Protein AF-0000000076870551 (afdb_homodimer)

Solvent-accessible surface area (backbone atoms only — not comparable to full-atom values): 13113 Å² total; per-residue (Å²): 126,79,66,59,47,32,34,31,40,36,35,20,68,38,56,66,57,11,45,50,50,29,52,54,48,38,67,67,21,61,82,67,78,50,41,61,42,54,34,37,72,94,54,63,67,64,55,51,50,52,49,42,70,71,35,28,34,31,37,23,11,18,44,68,40,44,44,50,33,37,75,68,64,57,44,62,48,57,61,33,33,36,42,33,32,44,38,43,54,55,24,46,73,72,63,40,50,67,40,48,49,55,57,54,68,52,54,35,79,58,69,50,33,34,40,34,40,31,34,58,52,76,67,77,65,67,73,133,126,77,65,59,47,31,32,29,40,38,36,22,69,38,56,66,56,11,45,50,51,31,52,53,47,40,68,66,22,61,83,66,78,50,40,63,41,55,33,37,72,93,52,64,68,66,56,52,48,53,49,43,71,72,34,28,35,29,37,24,11,18,44,68,42,44,44,51,34,38,75,68,64,57,44,62,52,58,61,26,31,36,40,33,33,44,38,44,56,56,24,47,73,73,62,41,49,68,41,50,49,56,62,59,67,66,29,62,55,46,65,54,20,33,40,36,39,29,35,60,56,76,67,78,65,66,73,134

Organism: Aegilops tauschii subsp. strangulata (NCBI:txid200361)

Secondary structure (DSSP, 8-state):
----S--EEEE-SSHHHHHHHHHHHHHHHGGGT--EEEE-TTS-HHHHHHHHHH--SEEEE-HHHHHHHHHTTSS--TT--EEEEETHHHHHHTT-HHHHHHHHHS----SSEEEEEEE--TT-----/----S--EEEE-SSHHHHHHHHHHHHHHHGGGT--EEEE-TTS-HHHHHHHHHH--SEEEE-HHHHHHHHHTTSS--TT--EEEEETHHHHHHTT-HHHHHHHHHS----TTEEEEEEE--TT-----

pLDDT: mean 85.23, std 16.86, range [19.95, 97.81]

Nearest PDB structures (foldseek):
  5mqf-assembly1_p  TM=9.553E-01  e=5.754E-13  Homo sapiens
  4c9b-assembly1_A  TM=9.100E-01  e=1.651E-13  Homo sapiens
  8c6j-assembly1_7  TM=8.984E-01  e=8.368E-13  Homo sapiens
  4bru-assembly1_A  TM=9.468E-01  e=8.034E-10  Saccharomyces cerevisiae S288C
  5ivl-assembly1_A  TM=9.376E-01  e=1.822E-08  Geobacillus stearothermophilus 10

Radius of gyration: 20.17 Å; Cα contacts (8 Å, |Δi|>4): 475; chains: 2; bounding box: 37×56×49 Å

InterPro domains:
  IPR000629 ATP-dependent RNA helicase DEAD-box, conserved site [PS00039] (84-92)
  IPR011545 DEAD/DEAH-box helicase domain [PF00270] (6-107)
  IPR014001 Helicase superfamily 1/2, ATP-binding domain [PS51192] (1-128)
  IPR027417 P-loop containing nucleoside triphosphate hydrolase [G3DSA:3.40.50.300] (3-119)
  IPR027417 P-loop containing nucleoside triphosphate hydrolase [SSF52540] (5-108)

Sequence (256 aa):
MFSFRVQALILSPTRELATQTERVMQAVGNHMSVSVHACVGGKSIGEDIRKLEAGVHVVSGTPGRVCDMIKRRTLRTRAIKLLVLDEADEMLTRGFKDQIYDVYRYPPPPQNFRLVIEVKPFSNFSFVMFSFRVQALILSPTRELATQTERVMQAVGNHMSVSVHACVGGKSIGEDIRKLEAGVHVVSGTPGRVCDMIKRRTLRTRAIKLLVLDEADEMLTRGFKDQIYDVYRYPPPPQNFRLVIEVKPFSNFSFV

Structure (mmCIF, N/CA/C/O backbone):
data_AF-0000000076870551-model_v1
#
loop_
_entity.id
_entity.type
_entity.pdbx_description
1 polymer 'Helicase ATP-binding domain-containing protein'
#
loop_
_atom_site.group_PDB
_atom_site.id
_atom_site.type_symbol
_atom_site.label_atom_id
_atom_site.label_alt_id
_atom_site.label_comp_id
_atom_site.label_asym_id
_atom_site.label_entity_id
_atom_site.label_seq_id
_atom_site.pdbx_PDB_ins_code
_atom_site.Cartn_x
_atom_site.Cartn_y
_atom_site.Cartn_z
_atom_site.occupancy
_atom_site.B_iso_or_equiv
_atom_site.auth_seq_id
_atom_site.auth_comp_id
_atom_site.auth_asym_id
_atom_site.auth_atom_id
_atom_site.pdbx_PDB_model_num
ATOM 1 N N . MET A 1 1 ? -4.988 2.234 27.359 1 31.72 1 MET A N 1
ATOM 2 C CA . MET A 1 1 ? -4.457 3.588 27.203 1 31.72 1 MET A CA 1
ATOM 3 C C . MET A 1 1 ? -4.164 3.896 25.734 1 31.72 1 MET A C 1
ATOM 5 O O . MET A 1 1 ? -3.449 3.146 25.078 1 31.72 1 MET A O 1
ATOM 9 N N . PHE A 1 2 ? -5.027 4.332 25.031 1 45.19 2 PHE A N 1
ATOM 10 C CA . PHE A 1 2 ? -4.988 4.633 23.609 1 45.19 2 PHE A CA 1
ATOM 11 C C . PHE A 1 2 ? -3.678 5.309 23.234 1 45.19 2 PHE A C 1
ATOM 13 O O . PHE A 1 2 ? -3.211 6.207 23.938 1 45.19 2 PHE A O 1
ATOM 20 N N . SER A 1 3 ? -2.793 4.594 22.891 1 54.94 3 SER A N 1
ATOM 21 C CA . SER A 1 3 ? -1.494 5.195 22.609 1 54.94 3 SER A CA 1
ATOM 22 C C . SER A 1 3 ? -1.645 6.492 21.812 1 54.94 3 SER A C 1
ATOM 24 O O . SER A 1 3 ? -2.42 6.555 20.859 1 54.94 3 SER A O 1
ATOM 26 N N . PHE A 1 4 ? -1.445 7.625 22.516 1 70.69 4 PHE A N 1
ATOM 27 C CA . PHE A 1 4 ? -1.475 9.016 22.078 1 70.69 4 PHE A CA 1
ATOM 28 C C . PHE A 1 4 ? -0.473 9.242 20.953 1 70.69 4 PHE A C 1
ATOM 30 O O . PHE A 1 4 ? -0.031 10.375 20.719 1 70.69 4 PHE A O 1
ATOM 37 N N . ARG A 1 5 ? -0.151 8.086 20.344 1 86.69 5 ARG A N 1
ATOM 38 C CA . ARG A 1 5 ? 0.827 8.219 19.266 1 86.69 5 ARG A CA 1
ATOM 39 C C . ARG A 1 5 ? 0.183 7.98 17.906 1 86.69 5 ARG A C 1
ATOM 41 O O . ARG A 1 5 ? -0.745 7.176 17.797 1 86.69 5 ARG A O 1
ATOM 48 N N . VAL A 1 6 ? 0.644 8.648 17.031 1 92.5 6 VAL A N 1
ATOM 49 C CA . VAL A 1 6 ? 0.136 8.5 15.664 1 92.5 6 VAL A CA 1
ATOM 50 C C . VAL A 1 6 ? 0.479 7.113 15.125 1 92.5 6 VAL A C 1
ATOM 52 O O . VAL A 1 6 ? 1.639 6.695 15.164 1 92.5 6 VAL A O 1
ATOM 55 N N . GLN A 1 7 ? -0.531 6.426 14.594 1 90.88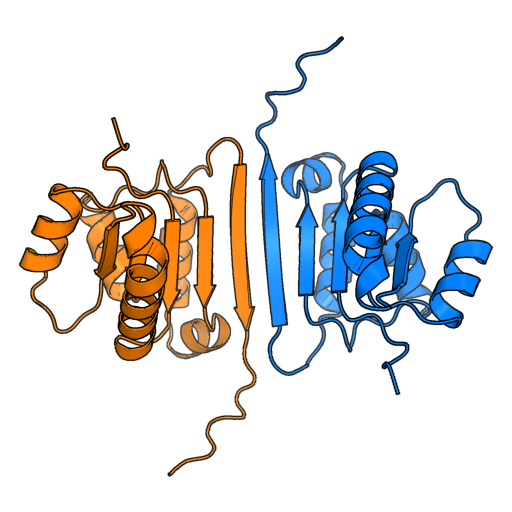 7 GLN A N 1
ATOM 56 C CA . GLN A 1 7 ? -0.345 5.055 14.133 1 90.88 7 GLN A CA 1
ATOM 57 C C . GLN A 1 7 ? -0.472 4.969 12.609 1 90.88 7 GLN A C 1
ATOM 59 O O . GLN A 1 7 ? -0.066 3.977 12.008 1 90.88 7 GLN A O 1
ATOM 64 N N . ALA A 1 8 ? -1.115 5.961 12.008 1 94.06 8 ALA A N 1
ATOM 65 C CA . ALA A 1 8 ? -1.303 5.988 10.562 1 94.06 8 ALA A CA 1
ATOM 66 C C . ALA A 1 8 ? -1.048 7.387 10 1 94.06 8 ALA A C 1
ATOM 68 O O . ALA A 1 8 ? -1.429 8.383 10.617 1 94.06 8 ALA A O 1
ATOM 69 N N . LEU A 1 9 ? -0.395 7.438 8.844 1 95.38 9 LEU A N 1
ATOM 70 C CA . LEU A 1 9 ? -0.089 8.68 8.148 1 95.38 9 LEU A CA 1
ATOM 71 C C . LEU A 1 9 ? -0.551 8.609 6.691 1 95.38 9 LEU A C 1
ATOM 73 O O . LEU A 1 9 ? -0.218 7.668 5.973 1 95.38 9 LEU A O 1
ATOM 77 N N . ILE A 1 10 ? -1.352 9.555 6.277 1 97.31 10 ILE A N 1
ATOM 78 C CA . ILE A 1 10 ? -1.839 9.641 4.902 1 97.31 10 ILE A CA 1
ATOM 79 C C . ILE A 1 10 ? -1.354 10.945 4.27 1 97.31 10 ILE A C 1
ATOM 81 O O . ILE A 1 10 ? -1.711 12.031 4.719 1 97.31 10 ILE A O 1
ATOM 85 N N . LEU A 1 11 ? -0.543 10.867 3.209 1 97.5 11 LEU A N 1
ATOM 86 C CA . LEU A 1 11 ? -0.062 12.039 2.494 1 97.5 11 LEU A CA 1
ATOM 87 C C . LEU A 1 11 ? -0.85 12.258 1.207 1 97.5 11 LEU A C 1
ATOM 89 O O . LEU A 1 11 ? -1.161 11.297 0.498 1 97.5 11 LEU A O 1
ATOM 93 N N . SER A 1 12 ? -1.193 13.508 1.033 1 97.38 12 SER A N 1
ATOM 94 C CA . SER A 1 12 ? -1.876 13.93 -0.187 1 97.38 12 SER A CA 1
ATOM 95 C C . SER A 1 12 ? -1.226 15.172 -0.785 1 97.38 12 SER A C 1
ATOM 97 O O . SER A 1 12 ? -0.57 15.938 -0.076 1 97.38 12 SER A O 1
ATOM 99 N N . PRO A 1 13 ? -1.44 15.453 -2.059 1 96.19 13 PRO A N 1
ATOM 100 C CA . PRO A 1 13 ? -0.726 16.547 -2.73 1 96.19 13 PRO A CA 1
ATOM 101 C C . PRO A 1 13 ? -1.269 17.922 -2.361 1 96.19 13 PRO A C 1
ATOM 103 O O . PRO A 1 13 ? -0.55 18.922 -2.461 1 96.19 13 PRO A O 1
ATOM 106 N N . THR A 1 14 ? -2.564 17.984 -1.998 1 97.12 14 THR A N 1
ATOM 107 C CA . THR A 1 14 ? -3.152 19.297 -1.753 1 97.12 14 THR A CA 1
ATOM 108 C C . THR A 1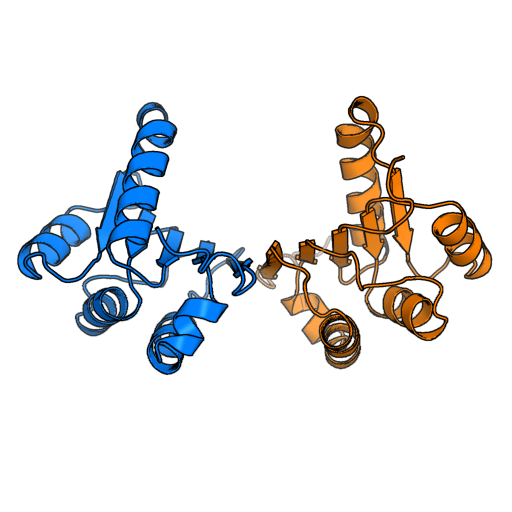 14 ? -3.781 19.359 -0.365 1 97.12 14 THR A C 1
ATOM 110 O O . THR A 1 14 ? -4.164 18.328 0.195 1 97.12 14 THR A O 1
ATOM 113 N N . ARG A 1 15 ? -3.932 20.641 0.12 1 97.38 15 ARG A N 1
ATOM 114 C CA . ARG A 1 15 ? -4.578 20.859 1.41 1 97.38 15 ARG A CA 1
ATOM 115 C C . ARG A 1 15 ? -6.016 20.359 1.396 1 97.38 15 ARG A C 1
ATOM 117 O O . ARG A 1 15 ? -6.488 19.781 2.377 1 97.38 15 ARG A O 1
ATOM 124 N N . GLU A 1 16 ? -6.629 20.5 0.271 1 97.19 16 GLU A N 1
ATOM 125 C CA . GLU A 1 16 ? -8.031 20.141 0.105 1 97.19 16 GLU A CA 1
ATOM 126 C C . GLU A 1 16 ? -8.234 18.641 0.257 1 97.19 16 GLU A C 1
ATOM 128 O O . GLU A 1 16 ? -9.125 18.188 0.985 1 97.19 16 GLU A O 1
ATOM 133 N N . LEU A 1 17 ? -7.391 17.922 -0.407 1 96.12 17 LEU A N 1
ATOM 134 C CA . LEU A 1 17 ? -7.5 16.469 -0.351 1 96.12 17 LEU A CA 1
ATOM 135 C C . LEU A 1 17 ? -7.188 15.961 1.05 1 96.12 17 LEU A C 1
ATOM 137 O O . LEU A 1 17 ? -7.867 15.055 1.548 1 96.12 17 LEU A O 1
ATOM 141 N N . ALA A 1 18 ? -6.164 16.453 1.637 1 97.62 18 ALA A N 1
ATOM 142 C CA . ALA A 1 18 ? -5.809 16.047 2.992 1 97.62 18 ALA A CA 1
ATOM 143 C C . ALA A 1 18 ? -6.945 16.328 3.969 1 97.62 18 ALA A C 1
ATOM 145 O O . ALA A 1 18 ? -7.262 15.5 4.82 1 97.62 18 ALA A O 1
ATOM 146 N N . THR A 1 19 ? -7.547 17.453 3.857 1 97.12 19 THR A N 1
ATOM 147 C CA . THR A 1 19 ? -8.648 17.844 4.73 1 97.12 19 THR A CA 1
ATOM 148 C C . THR A 1 19 ? -9.867 16.953 4.484 1 97.12 19 THR A C 1
ATOM 150 O O . THR A 1 19 ? -10.57 16.578 5.426 1 97.12 19 THR A O 1
ATOM 153 N N . GLN A 1 20 ? -10.148 16.703 3.213 1 96.75 20 GLN A N 1
ATOM 154 C CA . GLN A 1 20 ? -11.25 15.805 2.881 1 96.75 20 GLN A CA 1
ATOM 155 C C . GLN A 1 20 ? -11.039 14.422 3.5 1 96.75 20 GLN A C 1
ATOM 157 O O . GLN A 1 20 ? -11.977 13.82 4.02 1 96.75 20 GLN A O 1
ATOM 162 N N . THR A 1 21 ? -9.805 13.922 3.406 1 96.62 21 THR A N 1
ATOM 163 C CA . THR A 1 21 ? -9.461 12.641 4.012 1 96.62 21 THR A CA 1
ATOM 164 C C . THR A 1 21 ? -9.75 12.656 5.512 1 96.62 21 THR A C 1
ATOM 166 O O . THR A 1 21 ? -10.32 11.711 6.051 1 96.62 21 THR A O 1
AT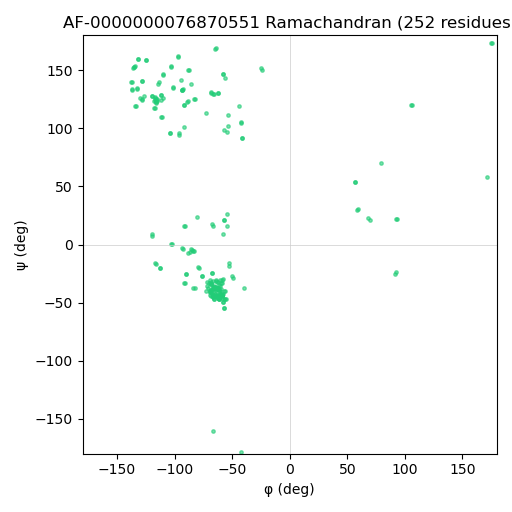OM 169 N N . GLU A 1 22 ? -9.352 13.672 6.176 1 96 22 GLU A N 1
ATOM 170 C CA . GLU A 1 22 ? -9.633 13.82 7.602 1 96 22 GLU A CA 1
ATOM 171 C C . GLU A 1 22 ? -11.125 13.742 7.879 1 96 22 GLU A C 1
ATOM 173 O O . GLU A 1 22 ? -11.562 13.023 8.789 1 96 22 GLU A O 1
ATOM 178 N N . ARG A 1 23 ? -11.914 14.445 7.113 1 94.75 23 ARG A N 1
ATOM 179 C CA . ARG A 1 23 ? -13.352 14.492 7.316 1 94.75 23 ARG A CA 1
ATOM 180 C C . ARG A 1 23 ? -13.977 13.109 7.16 1 94.75 23 ARG A C 1
ATOM 182 O O . ARG A 1 23 ? -14.812 12.711 7.977 1 94.75 23 ARG A O 1
ATOM 189 N N . VAL A 1 24 ? -13.609 12.422 6.121 1 93.81 24 VAL A N 1
ATOM 190 C CA . VAL A 1 24 ? -14.148 11.086 5.867 1 93.81 24 VAL A CA 1
ATOM 191 C C . VAL A 1 24 ? -13.766 10.148 7.004 1 93.81 24 VAL A C 1
ATOM 193 O O . VAL A 1 24 ? -14.602 9.391 7.508 1 93.81 24 VAL A O 1
ATOM 196 N N . MET A 1 25 ? -12.539 10.203 7.383 1 93.06 25 MET A N 1
ATOM 197 C CA . MET A 1 25 ? -12.062 9.328 8.445 1 93.06 25 MET A CA 1
ATOM 198 C C . MET A 1 25 ? -12.758 9.641 9.766 1 93.06 25 MET A C 1
ATOM 200 O O . MET A 1 25 ? -13.055 8.734 10.547 1 93.06 25 MET A O 1
ATOM 204 N N . GLN A 1 26 ? -12.969 10.93 10.023 1 91.38 26 GLN A N 1
ATOM 205 C CA . GLN A 1 26 ? -13.68 11.312 11.234 1 91.38 26 GLN A CA 1
ATOM 206 C C . GLN A 1 26 ? -15.109 10.766 11.227 1 91.38 26 GLN A C 1
ATOM 208 O O . GLN A 1 26 ? -15.609 10.32 12.258 1 91.38 26 GLN A O 1
ATOM 213 N N . ALA A 1 27 ? -15.719 10.789 10.07 1 89.44 27 ALA A N 1
ATOM 214 C CA . ALA A 1 27 ? -17.094 10.305 9.938 1 89.44 27 ALA A CA 1
ATOM 215 C C . ALA A 1 27 ? -17.172 8.805 10.188 1 89.44 27 ALA A C 1
ATOM 217 O O . ALA A 1 27 ? -18.109 8.32 10.82 1 89.44 27 ALA A O 1
ATOM 218 N N . VAL A 1 28 ? -16.203 8.102 9.75 1 84.38 28 VAL A N 1
ATOM 219 C CA . VAL A 1 28 ? -16.172 6.645 9.891 1 84.38 28 VAL A CA 1
ATOM 220 C C . VAL A 1 28 ? -15.664 6.27 11.281 1 84.38 28 VAL A C 1
ATOM 222 O O . VAL A 1 28 ? -16.125 5.293 11.875 1 84.38 28 VAL A O 1
ATOM 225 N N . GLY A 1 29 ? -14.703 7.051 11.734 1 79.12 29 GLY A N 1
ATOM 226 C CA . GLY A 1 29 ? -14.023 6.742 12.984 1 79.12 29 GLY A CA 1
ATOM 227 C C . GLY A 1 29 ? -14.82 7.152 14.211 1 79.12 29 GLY A C 1
ATOM 228 O O . GLY A 1 29 ? -14.477 6.77 15.336 1 79.12 29 GLY A O 1
ATOM 229 N N . ASN A 1 30 ? -15.781 8.055 14.055 1 73.81 30 ASN A N 1
ATOM 230 C CA . ASN A 1 30 ? -16.547 8.562 15.188 1 73.81 30 ASN A CA 1
ATOM 231 C C . ASN A 1 30 ? -17.078 7.43 16.062 1 73.81 30 ASN A C 1
ATOM 233 O O . ASN A 1 30 ? -17.094 7.535 17.281 1 73.81 30 ASN A O 1
ATOM 237 N N . HIS A 1 31 ? -17.281 6.367 15.422 1 76.81 31 HIS A N 1
ATOM 238 C CA . HIS A 1 31 ? -17.844 5.258 16.188 1 76.81 31 HIS A CA 1
ATOM 239 C C . HIS A 1 31 ? -16.734 4.449 16.859 1 76.81 31 HIS A C 1
ATOM 241 O O . HIS A 1 31 ? -17.016 3.652 17.766 1 76.81 31 HIS A O 1
ATOM 247 N N . MET A 1 32 ? -15.445 4.738 16.578 1 77.62 32 MET A N 1
ATOM 248 C CA . MET A 1 32 ? -14.359 3.906 17.078 1 77.62 32 MET A CA 1
ATOM 249 C C . MET A 1 32 ? -13.414 4.711 17.969 1 77.62 32 MET A C 1
ATOM 251 O O . MET A 1 32 ? -12.367 4.215 18.375 1 77.62 32 MET A O 1
ATOM 255 N N . SER A 1 33 ? -13.742 5.934 18.328 1 83 33 SER A N 1
ATOM 256 C CA . SER A 1 33 ? -12.914 6.805 19.156 1 83 33 SER A CA 1
ATOM 257 C C . SER A 1 33 ? -11.547 7.039 18.516 1 83 33 SER A C 1
ATOM 259 O O . SER A 1 33 ? -10.523 7.027 19.203 1 83 33 SER A O 1
ATOM 261 N N . VAL A 1 34 ? -11.523 7.004 17.234 1 86.38 34 VAL A N 1
ATOM 262 C CA . VAL A 1 34 ? -10.281 7.281 16.516 1 86.38 34 VAL A CA 1
ATOM 263 C C . VAL A 1 34 ? -10.172 8.781 16.25 1 86.38 34 VAL A C 1
ATOM 265 O O . VAL A 1 34 ? -11.086 9.391 15.68 1 86.38 34 VAL A O 1
ATOM 268 N N . SER A 1 35 ? -9.102 9.375 16.703 1 91.19 35 SER A N 1
ATOM 269 C CA . SER A 1 35 ? -8.844 10.797 16.469 1 91.19 35 SER A CA 1
ATOM 270 C C . SER A 1 35 ? -7.977 11.008 15.234 1 91.19 35 SER A C 1
ATOM 272 O O . SER A 1 35 ? -6.988 10.297 15.039 1 91.19 35 SER A O 1
ATOM 274 N N . VAL A 1 36 ? -8.438 11.961 14.398 1 94 36 VAL A N 1
ATOM 275 C CA . VAL A 1 36 ? -7.742 12.25 13.148 1 94 36 VAL A CA 1
ATOM 276 C C . VAL A 1 36 ? -7.465 13.75 13.047 1 94 36 VAL A C 1
ATOM 278 O O . VAL A 1 36 ? -8.305 14.57 13.438 1 94 36 VAL A O 1
ATOM 281 N N . HIS A 1 37 ? -6.277 14.086 12.531 1 96.31 37 HIS A N 1
ATOM 282 C CA . HIS A 1 37 ? -5.93 15.492 12.336 1 96.31 37 HIS A CA 1
ATOM 283 C C . HIS A 1 37 ? -5.254 15.703 10.984 1 96.31 37 HIS A C 1
ATOM 285 O O . HIS A 1 37 ? -4.363 14.938 10.602 1 96.31 37 HIS A O 1
ATOM 291 N N . ALA A 1 38 ? -5.711 16.734 10.281 1 97.25 38 ALA A N 1
ATOM 292 C CA . ALA A 1 38 ? -5.07 17.109 9.023 1 97.25 38 ALA A CA 1
ATOM 293 C C . ALA A 1 38 ? -3.984 18.156 9.25 1 97.25 38 ALA A C 1
ATOM 295 O O . ALA A 1 38 ? -4.266 19.266 9.719 1 97.25 38 ALA A O 1
ATOM 296 N N . CYS A 1 39 ? -2.738 17.781 8.875 1 96.81 39 CYS A N 1
ATOM 297 C CA . CYS A 1 39 ? -1.608 18.703 8.945 1 96.81 39 CYS A CA 1
ATOM 298 C C . CYS A 1 39 ? -1.363 19.359 7.59 1 96.81 39 CYS A C 1
ATOM 300 O O . CYS A 1 39 ? -0.662 18.812 6.742 1 96.81 39 CYS A O 1
ATOM 302 N N . VAL A 1 40 ? -1.912 20.531 7.434 1 96.56 40 VAL A N 1
ATOM 303 C CA . VAL A 1 40 ? -1.824 21.188 6.137 1 96.56 40 VAL A CA 1
ATOM 304 C C . VAL A 1 40 ? -1.454 22.656 6.332 1 96.56 40 VAL A C 1
ATOM 306 O O . VAL A 1 40 ? -1.691 23.234 7.398 1 96.56 40 VAL A O 1
ATOM 309 N N . GLY A 1 41 ? -0.811 23.141 5.258 1 90.81 41 GLY A N 1
ATOM 310 C CA . GLY A 1 41 ? -0.508 24.562 5.289 1 90.81 41 GLY A CA 1
ATOM 311 C C . GLY A 1 41 ? -1.748 25.438 5.301 1 90.81 41 GLY A C 1
ATOM 312 O O . GLY A 1 41 ? -2.867 24.938 5.176 1 90.81 41 GLY A O 1
ATOM 313 N N . GLY A 1 42 ? -1.548 26.703 5.547 1 84.62 42 GLY A N 1
ATOM 314 C CA . GLY A 1 42 ? -2.631 27.672 5.586 1 84.62 42 GLY A CA 1
ATOM 315 C C . GLY A 1 42 ? -3.209 27.859 6.977 1 84.62 42 GLY A C 1
ATOM 316 O O . GLY A 1 42 ? -3.912 28.844 7.23 1 84.62 42 GLY A O 1
ATOM 317 N N . LYS A 1 43 ? -3.074 26.922 7.723 1 82.88 43 LYS A N 1
ATOM 318 C CA . LYS A 1 43 ? -3.443 27.062 9.125 1 82.88 43 LYS A CA 1
ATOM 319 C C . LYS A 1 43 ? -2.223 27.375 9.992 1 82.88 43 LYS A C 1
ATOM 321 O O . LYS A 1 43 ? -1.085 27.266 9.523 1 82.88 43 LYS A O 1
ATOM 326 N N . SER A 1 44 ? -2.484 27.875 11.188 1 88.69 44 SER A N 1
ATOM 327 C CA . SER A 1 44 ? -1.396 28.156 12.117 1 88.69 44 SER A CA 1
ATOM 328 C C . SER A 1 44 ? -0.647 26.875 12.492 1 88.69 44 SER A C 1
ATOM 330 O O . SER A 1 44 ? -1.266 25.844 12.773 1 88.69 44 SER A O 1
ATOM 332 N N . ILE A 1 45 ? 0.686 26.984 12.367 1 91.81 45 ILE A N 1
ATOM 333 C CA . ILE A 1 45 ? 1.543 25.875 12.773 1 91.81 45 ILE A CA 1
ATOM 334 C C . ILE A 1 45 ? 1.297 25.547 14.242 1 91.81 45 ILE A C 1
ATOM 336 O O . ILE A 1 45 ? 1.388 24.375 14.648 1 91.81 45 ILE A O 1
ATOM 340 N N . GLY A 1 46 ? 0.932 26.562 14.984 1 93.69 46 GLY A N 1
ATOM 341 C CA . GLY A 1 46 ? 0.631 26.375 16.391 1 93.69 46 GLY A CA 1
ATOM 342 C C . GLY A 1 46 ? -0.546 25.453 16.641 1 93.69 46 GLY A C 1
ATOM 343 O O . GLY A 1 46 ? -0.548 24.688 17.609 1 93.69 46 GLY A O 1
ATOM 344 N N . GLU A 1 47 ? -1.485 25.562 15.844 1 93.19 47 GLU A N 1
ATOM 345 C CA . GLU A 1 47 ? -2.641 24.672 15.953 1 93.19 47 GLU A CA 1
ATOM 346 C C . GLU A 1 47 ? -2.244 23.219 15.727 1 93.19 47 GLU A C 1
ATOM 348 O O . GLU A 1 47 ? -2.686 22.328 16.469 1 93.19 47 GLU A O 1
ATOM 353 N N . ASP A 1 48 ? -1.425 22.906 14.719 1 95.44 48 ASP A N 1
ATOM 354 C CA . ASP A 1 48 ? -0.933 21.547 14.445 1 95.44 48 ASP A CA 1
ATOM 355 C C . ASP A 1 48 ? -0.167 21 15.648 1 95.44 48 ASP A C 1
ATOM 357 O O . ASP A 1 48 ? -0.38 19.859 16.047 1 95.44 48 ASP A O 1
ATOM 361 N N . ILE A 1 49 ? 0.687 21.906 16.172 1 94.75 49 ILE A N 1
ATOM 362 C CA . ILE A 1 49 ? 1.491 21.5 17.312 1 94.75 49 ILE A CA 1
ATOM 363 C C . ILE A 1 49 ? 0.578 21.125 18.484 1 94.75 49 ILE A C 1
ATOM 365 O O . ILE A 1 49 ? 0.735 20.062 19.078 1 94.75 49 ILE A O 1
ATOM 369 N N . ARG A 1 50 ? -0.414 21.922 18.781 1 94.19 50 ARG A N 1
ATOM 370 C CA . ARG A 1 50 ? -1.335 21.688 19.891 1 94.19 50 ARG A CA 1
ATOM 371 C C . ARG A 1 50 ? -2.102 20.391 19.703 1 94.19 50 ARG A C 1
ATOM 373 O O . ARG A 1 50 ? -2.199 19.578 20.625 1 94.19 50 ARG A O 1
ATOM 380 N N . LYS A 1 51 ? -2.6 20.172 18.562 1 93.25 51 LYS A N 1
ATOM 381 C CA . LYS A 1 51 ? -3.395 18.984 18.266 1 93.25 51 LYS A CA 1
ATOM 382 C C . LYS A 1 51 ? -2.549 17.719 18.359 1 93.25 51 LYS A C 1
ATOM 384 O O . LYS A 1 51 ? -2.992 16.719 18.922 1 93.25 51 LYS A O 1
ATOM 389 N N . LEU A 1 52 ? -1.39 17.75 17.828 1 94.06 52 LEU A N 1
ATOM 390 C CA . LEU A 1 52 ? -0.512 16.578 17.859 1 94.06 52 LEU A CA 1
ATOM 391 C C . LEU A 1 52 ? -0.075 16.25 19.281 1 94.06 52 LEU A C 1
ATOM 393 O O . LEU A 1 52 ? -0.012 15.086 19.656 1 94.06 52 LEU A O 1
ATOM 397 N N . GLU A 1 53 ? 0.148 17.312 20.016 1 92.38 53 GLU A N 1
ATOM 398 C CA . GLU A 1 53 ? 0.545 17.125 21.422 1 92.38 53 GLU A CA 1
ATOM 399 C C . GLU A 1 53 ? -0.607 16.562 22.25 1 92.38 53 GLU A C 1
ATOM 401 O O . GLU A 1 53 ? -0.385 15.836 23.219 1 92.38 53 GLU A O 1
ATOM 406 N N . ALA A 1 54 ? -1.753 16.953 21.906 1 91.69 54 ALA A N 1
ATOM 407 C CA . ALA A 1 54 ? -2.932 16.422 22.594 1 91.69 54 ALA A CA 1
ATOM 408 C C . ALA A 1 54 ? -3.119 14.938 22.297 1 91.69 54 ALA A C 1
ATOM 410 O O . ALA A 1 54 ? -3.75 14.219 23.078 1 91.69 54 ALA A O 1
ATOM 411 N N . GLY A 1 55 ? -2.607 14.5 21.188 1 92.19 55 GLY A N 1
ATOM 412 C CA . GLY A 1 55 ? -2.668 13.086 20.844 1 92.19 55 GLY A CA 1
ATOM 413 C C . GLY A 1 55 ? -3.672 12.781 19.75 1 92.19 55 GLY A C 1
ATOM 414 O O . GLY A 1 55 ? -4.863 13.055 19.891 1 92.19 55 GLY A O 1
ATOM 415 N N . VAL A 1 56 ? -3.223 12.234 18.656 1 93.56 56 VAL A N 1
ATOM 416 C CA . VAL A 1 56 ? -4.074 11.789 17.547 1 93.56 56 VAL A CA 1
ATOM 417 C C . VAL A 1 56 ? -3.613 10.422 17.062 1 93.56 56 VAL A C 1
ATOM 419 O O . VAL A 1 56 ? -2.436 10.07 17.188 1 93.56 56 VAL A O 1
ATOM 422 N N . HIS A 1 57 ? -4.566 9.641 16.5 1 93.44 57 HIS A N 1
ATOM 423 C CA . HIS A 1 57 ? -4.25 8.289 16.062 1 93.44 57 HIS A CA 1
ATOM 424 C C . HIS A 1 57 ? -3.826 8.281 14.594 1 93.44 57 HIS A C 1
ATOM 426 O O . HIS A 1 57 ? -2.988 7.473 14.188 1 93.44 57 HIS A O 1
ATOM 432 N N . VAL A 1 58 ? -4.434 9.195 13.844 1 95.31 58 VAL A N 1
ATOM 433 C CA . VAL A 1 58 ? -4.207 9.25 12.406 1 95.31 58 VAL A CA 1
ATOM 434 C C . VAL A 1 58 ? -3.916 10.688 11.977 1 95.31 58 VAL A C 1
ATOM 436 O O . VAL A 1 58 ? -4.582 11.625 12.43 1 95.31 58 VAL A O 1
ATOM 439 N N . VAL A 1 59 ? -2.908 10.812 11.172 1 96.5 59 VAL A N 1
ATOM 440 C CA . VAL A 1 59 ? -2.609 12.117 10.594 1 96.5 59 VAL A CA 1
ATOM 441 C C . VAL A 1 59 ? -2.768 12.055 9.07 1 96.5 59 VAL A C 1
ATOM 443 O O . VAL A 1 59 ? -2.262 11.133 8.43 1 96.5 59 VAL A O 1
ATOM 446 N N . SER A 1 60 ? -3.539 12.938 8.562 1 97.81 60 SER A N 1
ATOM 447 C CA . SER A 1 60 ? -3.498 13.258 7.137 1 97.81 60 SER A CA 1
ATOM 448 C C . SER A 1 60 ? -2.771 14.578 6.887 1 97.81 60 SER A C 1
ATOM 450 O O . SER A 1 60 ? -2.666 15.414 7.785 1 97.81 60 SER A O 1
ATOM 452 N N . GLY A 1 61 ? -2.166 14.719 5.648 1 97.75 61 GLY A N 1
ATOM 453 C CA . GLY A 1 61 ? -1.519 16 5.438 1 97.75 61 GLY A CA 1
ATOM 454 C C . GLY A 1 61 ? -0.765 16.094 4.125 1 97.75 61 GLY A C 1
ATOM 455 O O . GLY A 1 61 ? -0.669 15.102 3.395 1 97.75 61 GLY A O 1
ATOM 456 N N . THR A 1 62 ? -0.312 17.297 3.902 1 97.62 62 THR A N 1
ATOM 457 C CA . THR A 1 62 ? 0.603 17.5 2.785 1 97.62 62 THR A CA 1
ATOM 458 C C . THR A 1 62 ? 2.047 17.266 3.217 1 97.62 62 THR A C 1
ATOM 460 O O . THR A 1 62 ? 2.396 17.484 4.379 1 97.62 62 THR A O 1
ATOM 463 N N . PRO A 1 63 ? 2.818 16.828 2.244 1 96.75 63 PRO A N 1
ATOM 464 C CA . PRO A 1 63 ? 4.191 16.484 2.613 1 96.75 63 PRO A CA 1
ATOM 465 C C . PRO A 1 63 ? 4.945 17.641 3.258 1 96.75 63 PRO A C 1
ATOM 467 O O . PRO A 1 63 ? 5.66 17.453 4.242 1 96.75 63 PRO A O 1
ATOM 470 N N . GLY A 1 64 ? 4.742 18.812 2.738 1 94.94 64 GLY A N 1
ATOM 471 C CA . GLY A 1 64 ? 5.434 19.969 3.285 1 94.94 64 GLY A CA 1
ATOM 472 C C . GLY A 1 64 ? 5.176 20.172 4.766 1 94.94 64 GLY A C 1
ATOM 473 O O . GLY A 1 64 ? 6.113 20.172 5.57 1 94.94 64 GLY A O 1
ATOM 474 N N . ARG A 1 65 ? 3.98 20.25 5.098 1 96.5 65 ARG A N 1
ATOM 475 C CA . ARG A 1 65 ? 3.625 20.531 6.484 1 96.5 65 ARG A CA 1
ATOM 476 C C . ARG A 1 65 ? 3.963 19.344 7.383 1 96.5 65 ARG A C 1
ATOM 478 O O . ARG A 1 65 ? 4.445 19.516 8.5 1 96.5 65 ARG A O 1
ATOM 485 N N . VAL A 1 66 ? 3.719 18.172 6.957 1 95.94 66 VAL A N 1
ATOM 486 C CA . VAL A 1 66 ? 4.004 16.984 7.746 1 95.94 66 VAL A CA 1
ATOM 487 C C . VAL A 1 66 ? 5.5 16.906 8.039 1 95.94 66 VAL A C 1
ATOM 489 O O . VAL A 1 66 ? 5.902 16.625 9.172 1 95.94 66 VAL A O 1
ATOM 492 N N . CYS A 1 67 ? 6.27 17.188 7.051 1 94.25 67 CYS A N 1
ATOM 493 C CA . CYS A 1 67 ? 7.715 17.172 7.246 1 94.25 67 CYS A CA 1
ATOM 494 C C . CYS A 1 67 ? 8.125 18.203 8.289 1 94.25 67 CYS A C 1
ATOM 496 O O . CYS A 1 67 ? 9 17.938 9.117 1 94.25 67 CYS A O 1
ATOM 498 N N . ASP A 1 68 ? 7.449 19.312 8.203 1 94.19 68 ASP A N 1
ATOM 499 C CA . ASP A 1 68 ? 7.73 20.359 9.188 1 94.19 68 ASP A CA 1
ATOM 500 C C . ASP A 1 68 ? 7.461 19.844 10.609 1 94.19 68 ASP A C 1
ATOM 502 O O . ASP A 1 68 ? 8.258 20.094 11.516 1 94.19 68 ASP A O 1
ATOM 506 N N . MET A 1 69 ? 6.418 19.172 10.734 1 94.75 69 MET A N 1
ATOM 507 C CA . MET A 1 69 ? 6.047 18.672 12.055 1 94.75 69 MET A CA 1
ATOM 508 C C . MET A 1 69 ? 7.023 17.594 12.516 1 94.75 69 MET A C 1
ATOM 510 O O . MET A 1 69 ? 7.324 17.5 13.711 1 94.75 69 MET A O 1
ATOM 514 N N . ILE A 1 70 ? 7.516 16.828 11.625 1 92.5 70 ILE A N 1
ATOM 515 C CA . ILE A 1 70 ? 8.484 15.789 11.953 1 92.5 70 ILE A CA 1
ATOM 516 C C . ILE A 1 70 ? 9.805 16.422 12.375 1 92.5 70 ILE A C 1
ATOM 518 O O . ILE A 1 70 ? 10.391 16.047 13.391 1 92.5 70 ILE A O 1
ATOM 522 N N . LYS A 1 71 ? 10.18 17.375 11.656 1 91.25 71 LYS A N 1
ATOM 523 C CA . LYS A 1 71 ? 11.445 18.047 11.938 1 91.25 71 LYS A CA 1
ATOM 524 C C . LYS A 1 71 ? 11.414 18.734 13.297 1 91.25 71 LYS A C 1
ATOM 526 O O . LYS A 1 71 ? 12.43 18.797 13.992 1 91.25 71 LYS A O 1
ATOM 531 N N . ARG A 1 72 ? 10.281 19.141 13.609 1 91.88 72 ARG A N 1
ATOM 532 C CA . ARG A 1 72 ? 10.102 19.828 14.883 1 91.88 72 ARG A CA 1
ATOM 533 C C . ARG A 1 72 ? 9.93 18.828 16.016 1 91.88 72 ARG A C 1
ATOM 535 O O . ARG A 1 72 ? 9.789 19.234 17.188 1 91.88 72 ARG A O 1
ATOM 542 N N . ARG A 1 73 ? 9.852 17.594 15.695 1 91.31 73 ARG A N 1
ATOM 543 C CA . ARG A 1 73 ? 9.719 16.484 16.641 1 91.31 73 ARG A CA 1
ATOM 544 C C . ARG A 1 73 ? 8.359 16.516 17.328 1 91.31 73 ARG A C 1
ATOM 546 O O . ARG A 1 73 ? 8.211 16.031 18.453 1 91.31 73 ARG A O 1
ATOM 553 N N . THR A 1 74 ? 7.453 17.188 16.609 1 92.75 74 THR A N 1
ATOM 554 C CA . THR A 1 74 ? 6.082 17.219 17.125 1 92.75 74 THR A CA 1
ATOM 555 C C . THR A 1 74 ? 5.277 16.047 16.578 1 92.75 74 THR A C 1
ATOM 557 O O . THR A 1 74 ? 4.328 15.586 17.219 1 92.75 74 THR A O 1
ATOM 560 N N . LEU A 1 75 ? 5.656 15.555 15.469 1 92.44 75 LEU A N 1
ATOM 561 C CA . LEU A 1 75 ? 5.105 14.32 14.93 1 92.44 75 LEU A CA 1
ATOM 562 C C . LEU A 1 75 ? 6.145 13.211 14.945 1 92.44 75 LEU A C 1
ATOM 564 O O . LEU A 1 75 ? 7.07 13.203 14.133 1 92.44 75 LEU A O 1
ATOM 568 N N . ARG A 1 76 ? 5.895 12.32 15.797 1 88.12 76 ARG A N 1
ATOM 569 C CA . ARG A 1 76 ? 6.793 11.172 15.891 1 88.12 76 ARG A CA 1
ATOM 570 C C . ARG A 1 76 ? 6.312 10.023 15.016 1 88.12 76 ARG A C 1
ATOM 572 O O . ARG A 1 76 ? 5.148 9.617 15.094 1 88.12 76 ARG A O 1
ATOM 579 N N . THR A 1 77 ? 7.277 9.445 14.258 1 88.12 77 THR A N 1
ATOM 580 C CA . THR A 1 77 ? 6.875 8.5 13.227 1 88.12 77 THR A CA 1
ATOM 581 C C . THR A 1 77 ? 7.125 7.062 13.672 1 88.12 77 THR A C 1
ATOM 583 O O . THR A 1 77 ? 6.785 6.113 12.969 1 88.12 77 THR A O 1
ATOM 586 N N . ARG A 1 78 ? 7.613 6.824 14.828 1 82.75 78 ARG A N 1
ATOM 587 C CA . ARG A 1 78 ? 8.086 5.516 15.273 1 82.75 78 ARG A CA 1
ATOM 588 C C . ARG A 1 78 ? 6.918 4.543 15.438 1 82.75 78 ARG A C 1
ATOM 590 O O . ARG A 1 78 ? 7.094 3.33 15.297 1 82.75 78 ARG A O 1
ATOM 597 N N . ALA A 1 79 ? 5.797 5.055 15.773 1 86.44 79 ALA A N 1
ATOM 598 C CA . ALA A 1 79 ? 4.66 4.184 16.047 1 86.44 79 ALA A CA 1
ATOM 599 C C . ALA A 1 79 ? 3.801 3.99 14.805 1 86.44 79 ALA A C 1
ATOM 601 O O . ALA A 1 79 ? 2.809 3.256 14.836 1 86.44 79 ALA A O 1
ATOM 602 N N . ILE A 1 80 ? 4.148 4.629 13.766 1 89.56 80 ILE A N 1
ATOM 603 C CA . ILE A 1 80 ? 3.344 4.543 12.547 1 89.56 80 ILE A CA 1
ATOM 604 C C . ILE A 1 80 ? 3.457 3.139 11.953 1 89.56 80 ILE A C 1
ATOM 606 O O . ILE A 1 80 ? 4.562 2.645 11.719 1 89.56 80 ILE A O 1
ATOM 610 N N . LYS A 1 81 ? 2.303 2.602 11.656 1 89.06 81 LYS A N 1
ATOM 611 C CA . LYS A 1 81 ? 2.223 1.253 11.102 1 89.06 81 LYS A CA 1
ATOM 612 C C . LYS A 1 81 ? 1.644 1.273 9.688 1 89.06 81 LYS A C 1
ATOM 614 O O . LYS A 1 81 ? 1.743 0.285 8.953 1 89.06 81 LYS A O 1
ATOM 619 N N . LEU A 1 82 ? 1.041 2.332 9.367 1 92.31 82 LEU A N 1
ATOM 620 C CA . LEU A 1 82 ? 0.42 2.473 8.055 1 92.31 82 LEU A CA 1
ATOM 621 C C . LEU A 1 82 ? 0.765 3.82 7.43 1 92.31 82 LEU A C 1
ATOM 623 O O . LEU A 1 82 ? 0.499 4.871 8.023 1 92.31 82 LEU A O 1
ATOM 627 N N . LEU A 1 83 ? 1.414 3.805 6.293 1 93.06 83 LEU A N 1
ATOM 628 C CA . LEU A 1 83 ? 1.686 4.988 5.488 1 93.06 83 LEU A CA 1
ATOM 629 C C . LEU A 1 83 ? 0.975 4.906 4.145 1 93.06 83 LEU A C 1
ATOM 631 O O . LEU A 1 83 ? 1.14 3.93 3.408 1 93.06 83 LEU A O 1
ATOM 635 N N . VAL A 1 84 ? 0.172 5.895 3.861 1 95.69 84 VAL A N 1
ATOM 636 C CA . VAL A 1 84 ? -0.554 5.953 2.598 1 95.69 84 VAL A CA 1
ATOM 637 C C . VAL A 1 84 ? -0.089 7.16 1.788 1 95.69 84 VAL A C 1
ATOM 639 O O . VAL A 1 84 ? -0.079 8.289 2.291 1 95.69 84 VAL A O 1
ATOM 642 N N . LEU A 1 85 ? 0.336 6.949 0.568 1 94.81 85 LEU A N 1
ATOM 643 C CA . LEU A 1 85 ? 0.611 8.016 -0.39 1 94.81 85 LEU A CA 1
ATOM 644 C C . LEU A 1 85 ? -0.504 8.117 -1.425 1 94.81 85 LEU A C 1
ATOM 646 O O . LEU A 1 85 ? -0.541 7.344 -2.383 1 94.81 85 LEU A O 1
ATOM 650 N N . ASP A 1 86 ? -1.378 9.016 -1.12 1 95.06 86 ASP A N 1
ATOM 651 C CA . ASP A 1 86 ? -2.52 9.242 -2.002 1 95.06 86 ASP A CA 1
ATOM 652 C C . ASP A 1 86 ? -2.145 10.172 -3.154 1 95.06 86 ASP A C 1
ATOM 654 O O . ASP A 1 86 ? -1.712 11.305 -2.932 1 95.06 86 ASP A O 1
ATOM 658 N N . GLU A 1 87 ? -2.381 9.695 -4.387 1 92.62 87 GLU A N 1
ATOM 659 C CA . GLU A 1 87 ? -2.006 10.422 -5.598 1 92.62 87 GLU A CA 1
ATOM 660 C C . GLU A 1 87 ? -0.513 10.742 -5.605 1 92.62 87 GLU A C 1
ATOM 662 O O . GLU A 1 87 ? -0.12 11.891 -5.801 1 92.62 87 GLU A O 1
ATOM 667 N N . ALA A 1 88 ? 0.263 9.703 -5.422 1 91.88 88 ALA A N 1
ATOM 668 C CA . ALA A 1 88 ? 1.713 9.82 -5.297 1 91.88 88 ALA A CA 1
ATOM 669 C C . ALA A 1 88 ? 2.32 10.461 -6.543 1 91.88 88 ALA A C 1
ATOM 671 O O . ALA A 1 88 ? 3.281 11.234 -6.449 1 91.88 88 ALA A O 1
ATOM 672 N N . ASP A 1 89 ? 1.691 10.172 -7.641 1 88 89 ASP A N 1
ATOM 673 C CA . ASP A 1 89 ? 2.189 10.742 -8.891 1 88 89 ASP A CA 1
ATOM 674 C C . ASP A 1 89 ? 2.066 12.266 -8.8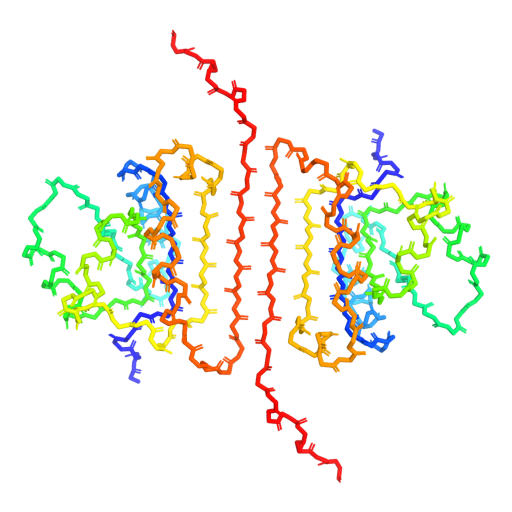91 1 88 89 ASP A C 1
ATOM 676 O O . ASP A 1 89 ? 2.979 12.969 -9.336 1 88 89 ASP A O 1
ATOM 680 N N . GLU A 1 90 ? 0.936 12.75 -8.414 1 90.62 90 GLU A N 1
ATOM 681 C CA . GLU A 1 90 ? 0.739 14.195 -8.328 1 90.62 90 GLU A CA 1
ATOM 682 C C . GLU A 1 90 ? 1.729 14.836 -7.359 1 90.62 90 GLU A C 1
ATOM 684 O O . GLU A 1 90 ? 2.26 15.914 -7.625 1 90.62 90 GLU A O 1
ATOM 689 N N . MET A 1 91 ? 2.006 14.156 -6.301 1 94.12 91 MET A N 1
ATOM 690 C CA . MET A 1 91 ? 2.953 14.703 -5.332 1 94.12 91 MET A CA 1
ATOM 691 C C . MET A 1 91 ? 4.352 14.797 -5.934 1 94.12 91 MET A C 1
ATOM 693 O O . MET A 1 91 ? 5.066 15.781 -5.699 1 94.12 91 MET A O 1
ATOM 697 N N . LEU A 1 92 ? 4.672 13.859 -6.734 1 89.25 92 LEU A N 1
ATOM 698 C CA . LEU A 1 92 ? 5.961 13.906 -7.418 1 89.25 92 LEU A CA 1
ATOM 699 C C . LEU A 1 92 ? 6 15.039 -8.43 1 89.25 92 LEU A C 1
ATOM 701 O O . LEU A 1 92 ? 7 15.758 -8.531 1 89.25 92 LEU A O 1
ATOM 705 N N . THR A 1 93 ? 4.895 15.195 -9.125 1 89.75 93 THR A N 1
ATOM 706 C CA . THR A 1 93 ? 4.793 16.25 -10.125 1 89.75 93 THR A CA 1
ATOM 707 C C . THR A 1 93 ? 4.922 17.625 -9.477 1 89.75 93 THR A C 1
ATOM 709 O O . THR A 1 93 ? 5.516 18.547 -10.055 1 89.75 93 THR A O 1
ATOM 712 N N . ARG A 1 94 ? 4.453 17.734 -8.25 1 93.56 94 ARG A N 1
ATOM 713 C CA . ARG A 1 94 ? 4.473 19.016 -7.543 1 93.56 94 ARG A CA 1
ATOM 714 C C . ARG A 1 94 ? 5.812 19.234 -6.852 1 93.56 94 ARG A C 1
ATOM 716 O O . ARG A 1 94 ? 6.035 20.281 -6.242 1 93.56 94 ARG A O 1
ATOM 723 N N . GLY A 1 95 ? 6.668 18.266 -6.922 1 93.44 95 GLY A N 1
ATOM 724 C CA . GLY A 1 95 ? 8.008 18.453 -6.387 1 93.44 95 GLY A CA 1
ATOM 725 C C . GLY A 1 95 ? 8.141 18.016 -4.941 1 93.44 95 GLY A C 1
ATOM 726 O O . GLY A 1 95 ? 9.031 18.469 -4.223 1 93.44 95 GLY A O 1
ATOM 727 N N . PHE A 1 96 ? 7.273 17.156 -4.488 1 94.38 96 PHE A N 1
ATOM 728 C CA . PHE A 1 96 ? 7.293 16.75 -3.092 1 94.38 96 PHE A CA 1
ATOM 729 C C . PHE A 1 96 ? 8.156 15.5 -2.91 1 94.38 96 PHE A C 1
ATOM 731 O O . PHE A 1 96 ? 8.062 14.812 -1.893 1 94.38 96 PHE A O 1
ATOM 738 N N . LYS A 1 97 ? 8.922 15.227 -3.842 1 92.38 97 LYS A N 1
ATOM 739 C CA . LYS A 1 97 ? 9.711 14 -3.816 1 92.38 97 LYS A CA 1
ATOM 740 C C . LYS A 1 97 ? 10.594 13.945 -2.576 1 92.38 97 LYS A C 1
ATOM 742 O O . LYS A 1 97 ? 10.586 12.945 -1.849 1 92.38 97 LYS A O 1
ATOM 747 N N . ASP A 1 98 ? 11.305 14.977 -2.32 1 90.88 98 ASP A N 1
ATOM 748 C CA . ASP A 1 98 ? 12.242 15 -1.2 1 90.88 98 ASP A CA 1
ATOM 749 C C . ASP A 1 98 ? 11.508 14.906 0.134 1 90.88 98 ASP A C 1
ATOM 751 O O . ASP A 1 98 ? 11.961 14.219 1.052 1 90.88 98 ASP A O 1
ATOM 755 N N . GLN A 1 99 ? 10.406 15.5 0.242 1 91.5 99 GLN A N 1
ATOM 756 C CA . GLN A 1 99 ? 9.625 15.477 1.478 1 91.5 99 GLN A CA 1
ATOM 757 C C . GLN A 1 99 ? 9.062 14.086 1.745 1 91.5 99 GLN A C 1
ATOM 759 O O . GLN A 1 99 ? 9.047 13.625 2.889 1 91.5 99 GLN A O 1
ATOM 764 N N . ILE A 1 100 ? 8.641 13.5 0.683 1 90.5 100 ILE A N 1
ATOM 765 C CA . ILE A 1 100 ? 8.148 12.133 0.822 1 90.5 100 ILE A CA 1
ATOM 766 C C . ILE A 1 100 ? 9.273 11.219 1.305 1 90.5 100 ILE A C 1
ATOM 768 O O . ILE A 1 100 ? 9.07 10.391 2.193 1 90.5 100 ILE A O 1
ATOM 772 N N . TYR A 1 101 ? 10.359 11.414 0.711 1 83.62 101 TYR A N 1
ATOM 773 C CA . TYR A 1 101 ? 11.523 10.617 1.103 1 83.62 101 TYR A CA 1
ATOM 774 C C . TYR A 1 101 ? 11.875 10.859 2.566 1 83.62 101 TYR A C 1
ATOM 776 O O . TYR A 1 101 ? 12.18 9.914 3.297 1 83.62 101 TYR A O 1
ATOM 784 N N . ASP A 1 102 ? 11.797 12.016 2.982 1 84.81 102 ASP A N 1
ATOM 785 C CA . ASP A 1 102 ? 12.102 12.352 4.367 1 84.81 102 ASP A CA 1
ATOM 786 C C . ASP A 1 102 ? 11.125 11.68 5.328 1 84.81 102 ASP A C 1
ATOM 788 O O . ASP A 1 102 ? 11.508 11.258 6.422 1 84.81 102 ASP A O 1
ATOM 792 N N . VAL A 1 103 ? 9.992 11.609 4.922 1 84.44 103 VAL A N 1
ATOM 793 C CA . VAL A 1 103 ? 8.977 10.984 5.762 1 84.44 103 VAL A CA 1
ATOM 794 C C . VAL A 1 103 ? 9.25 9.484 5.875 1 84.44 103 VAL A C 1
ATOM 796 O O . VAL A 1 103 ? 9.117 8.906 6.957 1 84.44 103 VAL A O 1
ATOM 799 N N . TYR A 1 104 ? 9.664 8.984 4.738 1 76.19 104 TYR A N 1
ATOM 800 C CA . TYR A 1 104 ? 9.883 7.543 4.648 1 76.19 104 TYR A CA 1
ATOM 801 C C . TYR A 1 104 ? 11.125 7.133 5.422 1 76.19 104 TYR A C 1
ATOM 803 O O . TYR A 1 104 ? 11.211 6.008 5.922 1 76.19 104 TYR A O 1
ATOM 811 N N . ARG A 1 105 ? 12.102 7.973 5.402 1 71.19 105 ARG A N 1
ATOM 812 C CA . ARG A 1 105 ? 13.398 7.652 5.996 1 71.19 105 ARG A CA 1
ATOM 813 C C . ARG A 1 105 ? 13.289 7.512 7.512 1 71.19 105 ARG A C 1
ATOM 815 O O . ARG A 1 105 ? 14.141 6.887 8.148 1 71.19 105 ARG A O 1
ATOM 822 N N . TYR A 1 106 ? 12.5 8.172 7.984 1 60.94 106 TYR A N 1
ATOM 823 C CA . TYR A 1 106 ? 12.367 8.055 9.438 1 60.94 106 TYR A CA 1
ATOM 824 C C . TYR A 1 106 ? 11.531 6.836 9.812 1 60.94 106 TYR A C 1
ATOM 826 O O . TYR A 1 106 ? 10.438 6.969 10.367 1 60.94 106 TYR A O 1
ATOM 834 N N . PRO A 1 107 ? 11.617 5.906 8.711 1 54.69 107 PRO A N 1
ATOM 835 C CA . PRO A 1 107 ? 10.594 4.879 8.93 1 54.69 107 PRO A CA 1
ATOM 836 C C . PRO A 1 107 ? 10.734 4.184 10.281 1 54.69 107 PRO A C 1
ATOM 838 O O . PRO A 1 107 ? 11.836 4.098 10.828 1 54.69 107 PRO A O 1
ATOM 841 N N . PRO A 1 108 ? 9.586 3.908 10.805 1 53 108 PRO A N 1
ATOM 842 C CA . PRO A 1 108 ? 9.219 3.141 12 1 53 108 PRO A CA 1
ATOM 843 C C . PRO A 1 108 ? 9.828 1.74 12.008 1 53 108 PRO A C 1
ATOM 845 O O . PRO A 1 108 ? 9.906 1.09 10.969 1 53 108 PRO A O 1
ATOM 848 N N . PRO A 1 109 ? 10.734 1.53 12.906 1 49.94 109 PRO A N 1
ATOM 849 C CA . PRO A 1 109 ? 11.188 0.148 13.078 1 49.94 109 PRO A CA 1
ATOM 850 C C . PRO A 1 109 ? 10.047 -0.863 12.992 1 49.94 109 PRO A C 1
ATOM 852 O O . PRO A 1 109 ? 10.281 -2.049 12.758 1 49.94 109 PRO A O 1
ATOM 855 N N . PRO A 1 110 ? 8.789 -0.526 13.547 1 52.97 110 PRO A N 1
ATOM 856 C CA . PRO A 1 110 ? 8.305 -1.64 14.367 1 52.97 110 PRO A CA 1
ATOM 857 C C . PRO A 1 110 ? 7.973 -2.879 13.547 1 52.97 110 PRO A C 1
ATOM 859 O O . PRO A 1 110 ? 7.969 -2.822 12.312 1 52.97 110 PRO A O 1
ATOM 862 N N . GLN A 1 111 ? 7.176 -3.727 14.18 1 61.41 111 GLN A N 1
ATOM 863 C CA . GLN A 1 111 ? 6.445 -4.957 13.898 1 61.41 111 GLN A CA 1
ATOM 864 C C . GLN A 1 111 ? 5.238 -4.688 13.008 1 61.41 111 GLN A C 1
ATOM 866 O O . GLN A 1 111 ? 4.465 -3.764 13.266 1 61.41 111 GLN A O 1
ATOM 871 N N . ASN A 1 112 ? 5.09 -5.09 11.836 1 82.62 112 ASN A N 1
ATOM 872 C CA . ASN A 1 112 ? 3.982 -5.16 10.883 1 82.62 112 ASN A CA 1
ATOM 873 C C . ASN A 1 112 ? 3.717 -3.809 10.227 1 82.62 112 ASN A C 1
ATOM 875 O O . ASN A 1 112 ? 2.932 -3.01 10.742 1 82.62 112 ASN A O 1
ATOM 879 N N . PHE A 1 113 ? 4.562 -3.275 9.344 1 86.88 113 PHE A N 1
ATOM 880 C CA . PHE A 1 113 ? 4.434 -2.014 8.625 1 86.88 113 PHE A CA 1
ATOM 881 C C . PHE A 1 113 ? 3.803 -2.234 7.254 1 86.88 113 PHE A C 1
ATOM 883 O O . PHE A 1 113 ? 4.125 -3.205 6.562 1 86.88 113 P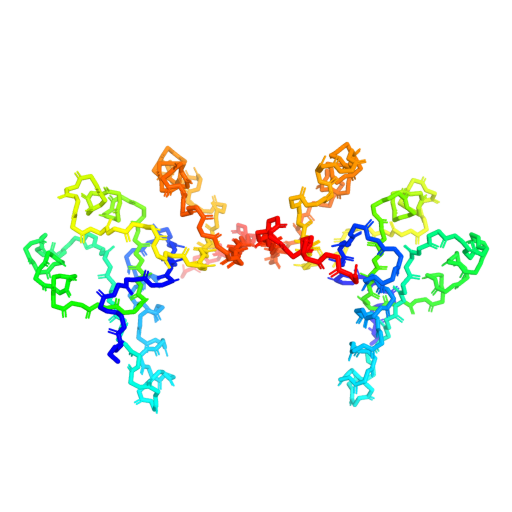HE A O 1
ATOM 890 N N . ARG A 1 114 ? 2.916 -1.229 6.895 1 92.44 114 ARG A N 1
ATOM 891 C CA . ARG A 1 114 ? 2.229 -1.273 5.609 1 92.44 114 ARG A CA 1
ATOM 892 C C . ARG A 1 114 ? 2.363 0.054 4.871 1 92.44 114 ARG A C 1
ATOM 894 O O . ARG A 1 114 ? 2.113 1.117 5.441 1 92.44 114 ARG A O 1
ATOM 901 N N . LEU A 1 115 ? 2.838 -0.039 3.65 1 91.19 115 LEU A N 1
ATOM 902 C CA . LEU A 1 115 ? 2.898 1.107 2.75 1 91.19 115 LEU A CA 1
ATOM 903 C C . LEU A 1 115 ? 1.897 0.957 1.611 1 91.19 115 LEU A C 1
ATOM 905 O O . LEU A 1 115 ? 1.883 -0.067 0.923 1 91.19 115 LEU A O 1
ATOM 909 N N . VAL A 1 116 ? 1.039 1.971 1.442 1 94.44 116 VAL A N 1
ATOM 910 C CA . VAL A 1 116 ? 0.067 1.989 0.354 1 94.44 116 VAL A CA 1
ATOM 911 C C . VAL A 1 116 ? 0.341 3.18 -0.562 1 94.44 116 VAL A C 1
ATOM 913 O O . VAL A 1 116 ? 0.385 4.324 -0.107 1 94.44 116 VAL A O 1
ATOM 916 N N . ILE A 1 117 ? 0.538 2.898 -1.804 1 91.06 117 ILE A N 1
ATOM 917 C CA . ILE A 1 117 ? 0.751 3.928 -2.814 1 91.06 117 ILE A CA 1
ATOM 918 C C . ILE A 1 117 ? -0.394 3.904 -3.824 1 91.06 117 ILE A C 1
ATOM 920 O O . ILE A 1 117 ? -0.7 2.857 -4.402 1 91.06 117 ILE A O 1
ATOM 924 N N . GLU A 1 118 ? -1.057 4.988 -3.967 1 92.31 118 GLU A N 1
ATOM 925 C CA . GLU A 1 118 ? -2.102 5.137 -4.977 1 92.31 118 GLU A CA 1
ATOM 926 C C . GLU A 1 118 ? -1.688 6.129 -6.059 1 92.31 118 GLU A C 1
ATOM 928 O O . GLU A 1 118 ? -1.26 7.246 -5.754 1 92.31 118 GLU A O 1
ATOM 933 N N . VAL A 1 119 ? -1.809 5.711 -7.324 1 86.94 119 VAL A N 1
ATOM 934 C CA . VAL A 1 119 ? -1.481 6.547 -8.477 1 86.94 119 VAL A CA 1
ATOM 935 C C . VAL A 1 119 ? -2.719 6.734 -9.352 1 86.94 119 VAL A C 1
ATOM 937 O O . VAL A 1 119 ? -3.475 5.785 -9.57 1 86.94 119 VAL A O 1
ATOM 940 N N . LYS A 1 120 ? -3.117 7.988 -9.703 1 80.69 120 LYS A N 1
ATOM 941 C CA . LYS A 1 120 ? -4.242 8.297 -10.586 1 80.69 120 LYS A CA 1
ATOM 942 C C . LYS A 1 120 ? -3.77 8.961 -11.875 1 80.69 120 LYS A C 1
ATOM 944 O O . LYS A 1 120 ? -2.779 9.695 -11.875 1 80.69 120 LYS A O 1
ATOM 949 N N . PRO A 1 121 ? -4.422 8.492 -13.086 1 60.31 121 PRO A N 1
ATOM 950 C CA . PRO A 1 121 ? -4.047 9.133 -14.344 1 60.31 121 PRO A CA 1
ATOM 951 C C . PRO A 1 121 ? -4.277 10.648 -14.328 1 60.31 121 PRO A C 1
ATOM 953 O O . PRO A 1 121 ? -5.109 11.141 -13.562 1 60.31 121 PRO A O 1
ATOM 956 N N . PHE A 1 122 ? -3.363 11.281 -15.07 1 52.5 122 PHE A N 1
ATOM 957 C CA . PHE A 1 122 ? -3.438 12.703 -15.367 1 52.5 122 PHE A CA 1
ATOM 958 C C . PHE A 1 122 ? -4.793 13.062 -15.961 1 52.5 122 PHE A C 1
ATOM 960 O O . PHE A 1 122 ? -5.148 14.242 -16.047 1 52.5 122 PHE A O 1
ATOM 967 N N . SER A 1 123 ? -5.539 12.141 -16.469 1 45.16 123 SER A N 1
ATOM 968 C CA . SER A 1 123 ? -6.574 12.68 -17.344 1 45.16 123 SER A CA 1
ATOM 969 C C . SER A 1 123 ? -7.496 13.633 -16.594 1 45.16 123 SER A C 1
ATOM 971 O O . SER A 1 123 ? -8.312 14.328 -17.188 1 45.16 123 SER A O 1
ATOM 973 N N . ASN A 1 124 ? -7.824 13.305 -15.328 1 42.5 124 ASN A N 1
ATOM 974 C CA . ASN A 1 124 ? -8.992 14.133 -15.023 1 42.5 124 ASN A CA 1
ATOM 975 C C . ASN A 1 124 ? -8.625 15.609 -14.961 1 42.5 124 ASN A C 1
ATOM 977 O O . ASN A 1 124 ? -8.602 16.203 -13.883 1 42.5 124 ASN A O 1
ATOM 981 N N . PHE A 1 125 ? -7.527 16.078 -15.477 1 34.97 125 PHE A N 1
ATOM 982 C CA . PHE A 1 125 ? -7.688 17.516 -15.688 1 34.97 125 PHE A CA 1
ATOM 983 C C . PHE A 1 125 ? -8.922 17.797 -16.531 1 34.97 125 PHE A C 1
ATOM 985 O O . PHE A 1 125 ? -8.82 18.016 -17.734 1 34.97 125 PHE A O 1
ATOM 992 N N . SER A 1 126 ? -9.906 16.953 -16.781 1 31.31 126 SER A N 1
ATOM 993 C CA . SER A 1 126 ? -10.969 17.75 -17.391 1 31.31 126 SER A CA 1
ATOM 994 C C . SER A 1 126 ? -11.344 18.938 -16.516 1 31.31 126 SER A C 1
ATOM 996 O O . SER A 1 126 ? -11.664 18.766 -15.336 1 31.31 126 SER A O 1
ATOM 998 N N . PHE A 1 127 ? -10.75 20.203 -16.828 1 27.25 127 PHE A N 1
ATOM 999 C CA . PHE A 1 127 ? -11.258 21.516 -16.453 1 27.25 127 PHE A CA 1
ATOM 1000 C C . PHE A 1 127 ? -12.766 21.453 -16.203 1 27.25 127 PHE A C 1
ATOM 1002 O O . PHE A 1 127 ? -13.484 20.719 -16.875 1 27.25 127 PHE A O 1
ATOM 1009 N N . VAL A 1 128 ? -13.289 22.406 -15.234 1 19.95 128 VAL A N 1
ATOM 1010 C CA . VAL A 1 128 ? -14.5 23.203 -15.438 1 19.95 128 VAL A CA 1
ATOM 1011 C C . VAL A 1 128 ? -14.477 23.828 -16.828 1 19.95 128 VAL A C 1
ATOM 1013 O O . VAL A 1 128 ? -13.438 24.328 -17.281 1 19.95 128 VAL A O 1
ATOM 1016 N N . MET B 1 1 ? -19.094 -8.414 -19.312 1 32.12 1 MET B N 1
ATOM 1017 C CA . MET B 1 1 ? -18.094 -9.406 -19.688 1 32.12 1 MET B CA 1
ATOM 1018 C C . MET B 1 1 ? -16.891 -9.344 -18.766 1 32.12 1 MET B C 1
ATOM 1020 O O . MET B 1 1 ? -16.281 -8.281 -18.594 1 32.12 1 MET B O 1
ATOM 1024 N N . PHE B 1 2 ? -16.891 -9.992 -17.734 1 45.28 2 PHE B N 1
ATOM 1025 C CA . PHE B 1 2 ? -15.867 -10.031 -16.688 1 45.28 2 PHE B CA 1
ATOM 1026 C C . PHE B 1 2 ? -14.469 -10.062 -17.297 1 45.28 2 PHE B C 1
ATOM 1028 O O . PHE B 1 2 ? -14.219 -10.797 -18.25 1 45.28 2 PHE B O 1
ATOM 1035 N N . SER B 1 3 ? -13.953 -9.016 -17.469 1 55.06 3 SER B N 1
ATOM 1036 C CA . SER B 1 3 ? -12.648 -9.008 -18.109 1 55.06 3 SER B CA 1
ATOM 1037 C C . SER B 1 3 ? -11.75 -10.117 -17.578 1 55.06 3 SER B C 1
ATOM 1039 O O . SER B 1 3 ? -11.672 -10.328 -16.359 1 55.06 3 SER B O 1
ATOM 1041 N N . PHE B 1 4 ? -11.578 -11.172 -18.391 1 70.56 4 PHE B N 1
ATOM 1042 C CA . PHE B 1 4 ? -10.781 -12.375 -18.203 1 70.56 4 PHE B CA 1
ATOM 1043 C C . PHE B 1 4 ? -9.32 -12.023 -17.953 1 70.56 4 PHE B C 1
ATOM 1045 O O . PHE B 1 4 ? -8.43 -12.836 -18.234 1 70.56 4 PHE B O 1
ATOM 1052 N N . ARG B 1 5 ? -9.18 -10.758 -17.516 1 86.81 5 ARG B N 1
ATOM 1053 C CA . ARG B 1 5 ? -7.801 -10.344 -17.281 1 86.81 5 ARG B CA 1
ATOM 1054 C C . ARG B 1 5 ? -7.527 -10.18 -15.789 1 86.81 5 ARG B C 1
ATOM 1056 O O . ARG B 1 5 ? -8.422 -9.805 -15.023 1 86.81 5 ARG B O 1
ATOM 1063 N N . VAL B 1 6 ? -6.41 -10.461 -15.469 1 92.56 6 VAL B N 1
ATOM 1064 C CA . VAL B 1 6 ? -6 -10.344 -14.078 1 92.56 6 VAL B CA 1
ATOM 1065 C C . VAL B 1 6 ? -6 -8.875 -13.664 1 92.56 6 VAL B C 1
ATOM 1067 O O . VAL B 1 6 ? -5.391 -8.031 -14.328 1 92.56 6 VAL B O 1
ATOM 1070 N N . GLN B 1 7 ? -6.656 -8.578 -12.531 1 91.38 7 GLN B N 1
ATOM 1071 C CA . GLN B 1 7 ? -6.801 -7.195 -12.078 1 91.38 7 GLN B CA 1
ATOM 1072 C C . GLN B 1 7 ? -6.008 -6.953 -10.797 1 91.38 7 GLN B C 1
ATOM 1074 O O . GLN B 1 7 ? -5.758 -5.805 -10.43 1 91.38 7 GLN B O 1
ATOM 1079 N N . ALA B 1 8 ? -5.684 -8.016 -10.086 1 94.38 8 ALA B N 1
ATOM 1080 C CA . ALA B 1 8 ? -4.934 -7.91 -8.836 1 94.38 8 ALA B CA 1
ATOM 1081 C C . ALA B 1 8 ? -3.859 -8.992 -8.75 1 94.38 8 ALA B C 1
ATOM 1083 O O . ALA B 1 8 ? -4.09 -10.141 -9.141 1 94.38 8 ALA B O 1
ATOM 1084 N N . LEU B 1 9 ? -2.697 -8.602 -8.234 1 95.62 9 LEU B N 1
ATOM 1085 C CA . LEU B 1 9 ? -1.565 -9.508 -8.047 1 95.62 9 LEU B CA 1
ATOM 1086 C C . LEU B 1 9 ? -1.034 -9.422 -6.617 1 95.62 9 LEU B C 1
ATOM 1088 O O . LEU B 1 9 ? -0.745 -8.328 -6.121 1 95.62 9 LEU B O 1
ATOM 1092 N N . ILE B 1 10 ? -0.968 -10.547 -5.934 1 97.25 10 ILE B N 1
ATOM 1093 C CA . ILE B 1 10 ? -0.438 -10.625 -4.578 1 97.25 10 ILE B CA 1
ATOM 1094 C C . ILE B 1 10 ? 0.8 -11.516 -4.559 1 97.25 10 ILE B C 1
ATOM 1096 O O . ILE 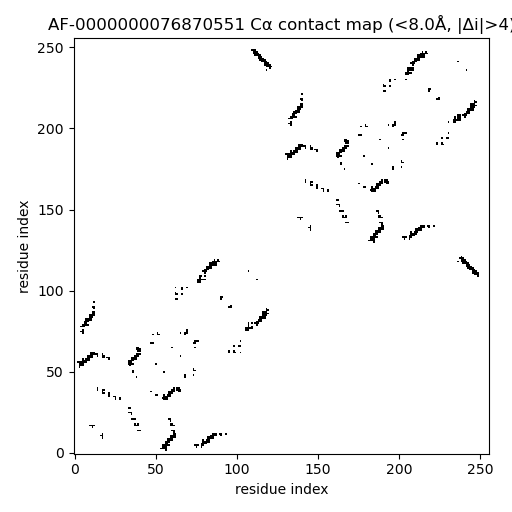B 1 10 ? 0.718 -12.711 -4.855 1 97.25 10 ILE B O 1
ATOM 1100 N N . LEU B 1 11 ? 1.969 -10.961 -4.207 1 97.44 11 LEU B N 1
ATOM 1101 C CA . LEU B 1 11 ? 3.205 -11.727 -4.109 1 97.44 11 LEU B CA 1
ATOM 1102 C C . LEU B 1 11 ? 3.527 -12.055 -2.652 1 97.44 11 LEU B C 1
ATOM 1104 O O . LEU B 1 11 ? 3.357 -11.203 -1.771 1 97.44 11 LEU B O 1
ATOM 1108 N N . SER B 1 12 ? 3.889 -13.297 -2.479 1 97.38 12 SER B N 1
ATOM 1109 C CA . SER B 1 12 ? 4.324 -13.773 -1.17 1 97.38 12 SER B CA 1
ATOM 1110 C C . SER B 1 12 ? 5.629 -14.562 -1.271 1 97.38 12 SER B C 1
ATOM 1112 O O . SER B 1 12 ? 5.957 -15.094 -2.332 1 97.38 12 SER B O 1
ATOM 1114 N N . PRO B 1 13 ? 6.367 -14.711 -0.182 1 96.25 13 PRO B N 1
ATOM 1115 C CA . PRO B 1 13 ? 7.699 -15.312 -0.243 1 96.25 13 PRO B CA 1
ATOM 1116 C C . PRO B 1 13 ? 7.652 -16.828 -0.398 1 96.25 13 PRO B C 1
ATOM 1118 O O . PRO B 1 13 ? 8.609 -17.438 -0.895 1 96.25 13 PRO B O 1
ATOM 1121 N N . THR B 1 14 ? 6.566 -17.469 0.092 1 97.19 14 THR B N 1
ATOM 1122 C CA . THR B 1 14 ? 6.535 -18.922 0.069 1 97.19 14 THR B CA 1
ATOM 1123 C C . THR B 1 14 ? 5.289 -19.422 -0.647 1 97.19 14 THR B C 1
ATOM 1125 O O . THR B 1 14 ? 4.277 -18.734 -0.711 1 97.19 14 THR B O 1
ATOM 1128 N N . ARG B 1 15 ? 5.402 -20.719 -1.122 1 97.31 15 ARG B N 1
ATOM 1129 C CA . ARG B 1 15 ? 4.266 -21.375 -1.772 1 97.31 15 ARG B CA 1
ATOM 1130 C C . ARG B 1 15 ? 3.082 -21.484 -0.817 1 97.31 15 ARG B C 1
ATOM 1132 O O . ARG B 1 15 ? 1.933 -21.297 -1.219 1 97.31 15 ARG B O 1
ATOM 1139 N N . GLU B 1 16 ? 3.404 -21.703 0.415 1 97.12 16 GLU B N 1
ATOM 1140 C CA . GLU B 1 16 ? 2.393 -21.906 1.445 1 97.12 16 GLU B CA 1
ATOM 1141 C C . GLU B 1 16 ? 1.561 -20.641 1.666 1 97.12 16 GLU B C 1
ATOM 1143 O O . GLU B 1 16 ? 0.33 -20.703 1.693 1 97.12 16 GLU B O 1
ATOM 1148 N N . LEU B 1 17 ? 2.266 -19.578 1.771 1 96 17 LEU B N 1
ATOM 1149 C CA . LEU B 1 17 ? 1.576 -18.312 2.004 1 96 17 LEU B CA 1
ATOM 1150 C C . LEU B 1 17 ? 0.735 -17.922 0.792 1 96 17 LEU B C 1
ATOM 1152 O O . LEU B 1 17 ? -0.394 -17.453 0.941 1 96 17 LEU B O 1
ATOM 1156 N N . ALA B 1 18 ? 1.281 -18.047 -0.355 1 97.56 18 ALA B N 1
ATOM 1157 C CA . ALA B 1 18 ? 0.543 -17.734 -1.575 1 97.56 18 ALA B CA 1
ATOM 1158 C C . ALA B 1 18 ? -0.718 -18.594 -1.69 1 97.56 18 ALA B C 1
ATOM 1160 O O . ALA B 1 18 ? -1.785 -18.078 -2.049 1 97.56 18 ALA B O 1
ATOM 1161 N N . THR B 1 19 ? -0.611 -19.812 -1.404 1 97.06 19 THR B N 1
ATOM 1162 C CA . THR B 1 19 ? -1.743 -20.734 -1.477 1 97.06 19 THR B CA 1
ATOM 1163 C C . THR B 1 19 ? -2.789 -20.391 -0.422 1 97.06 19 THR B C 1
ATOM 1165 O O . THR B 1 19 ? -3.992 -20.469 -0.684 1 97.06 19 THR B O 1
ATOM 1168 N N . GLN B 1 20 ? -2.312 -20.094 0.791 1 96.69 20 GLN B N 1
ATOM 1169 C CA . GLN B 1 20 ? -3.23 -19.672 1.843 1 96.69 20 GLN B CA 1
ATOM 1170 C C . GLN B 1 20 ? -4.012 -18.422 1.427 1 96.69 20 GLN B C 1
ATOM 1172 O O . GLN B 1 20 ? -5.215 -18.328 1.675 1 96.69 20 GLN B O 1
ATOM 1177 N N . THR B 1 21 ? -3.305 -17.469 0.813 1 96.56 21 THR B N 1
ATOM 1178 C CA . THR B 1 21 ? -3.951 -16.266 0.318 1 96.56 21 THR B CA 1
ATOM 1179 C C . THR B 1 21 ? -5.043 -16.609 -0.689 1 96.56 21 THR B C 1
ATOM 1181 O O . THR B 1 21 ? -6.145 -16.047 -0.633 1 96.56 21 THR B O 1
ATOM 1184 N N . GLU B 1 22 ? -4.77 -17.453 -1.6 1 96 22 GLU B N 1
ATOM 1185 C CA . GLU B 1 22 ? -5.766 -17.906 -2.568 1 96 22 GLU B CA 1
ATOM 1186 C C . GLU B 1 22 ? -6.996 -18.469 -1.869 1 96 22 GLU B C 1
ATOM 1188 O O . GLU B 1 22 ? -8.125 -18.125 -2.219 1 96 22 GLU B O 1
ATOM 1193 N N . ARG B 1 23 ? -6.785 -19.312 -0.897 1 94.69 23 ARG B N 1
ATOM 1194 C CA . ARG B 1 23 ? -7.883 -19.969 -0.189 1 94.69 23 ARG B CA 1
ATOM 1195 C C . ARG B 1 23 ? -8.773 -18.938 0.503 1 94.69 23 ARG B C 1
ATOM 1197 O O . ARG B 1 23 ? -10 -19.016 0.422 1 94.69 23 ARG B O 1
ATOM 1204 N N . VAL B 1 24 ? -8.164 -18.016 1.189 1 93.69 24 VAL B N 1
ATOM 1205 C CA . VAL B 1 24 ? -8.914 -16.984 1.904 1 93.69 24 VAL B CA 1
ATOM 1206 C C . VAL B 1 24 ? -9.711 -16.141 0.912 1 93.69 24 VAL B C 1
ATOM 1208 O O . VAL B 1 24 ? -10.898 -15.867 1.134 1 93.69 24 VAL B O 1
ATOM 1211 N N . MET B 1 25 ? -9.07 -15.766 -0.132 1 93.06 25 MET B N 1
ATOM 1212 C CA . MET B 1 25 ? -9.742 -14.93 -1.128 1 93.06 25 MET B CA 1
ATOM 1213 C C . MET B 1 25 ? -10.891 -15.688 -1.784 1 93.06 25 MET B C 1
ATOM 1215 O O . MET B 1 25 ? -11.93 -15.094 -2.094 1 93.06 25 MET B O 1
ATOM 1219 N N . GLN B 1 26 ? -10.672 -16.969 -2.045 1 91.31 26 GLN B N 1
ATOM 1220 C CA . GLN B 1 26 ? -11.742 -17.781 -2.619 1 91.31 26 GLN B CA 1
ATOM 1221 C C . GLN B 1 26 ? -12.938 -17.859 -1.677 1 91.31 26 GLN B C 1
ATOM 1223 O O . GLN B 1 26 ? -14.086 -17.812 -2.119 1 91.31 26 GLN B O 1
ATOM 1228 N N . ALA B 1 27 ? -12.656 -17.953 -0.403 1 89.44 27 ALA B N 1
ATOM 1229 C CA . ALA B 1 27 ? -13.719 -18.047 0.594 1 89.44 27 ALA B CA 1
ATOM 1230 C C . ALA B 1 27 ? -14.531 -16.75 0.655 1 89.44 27 ALA B C 1
ATOM 1232 O O . ALA B 1 27 ? -15.758 -16.797 0.799 1 89.44 27 ALA B O 1
ATOM 1233 N N . VAL B 1 28 ? -13.898 -15.664 0.497 1 84.31 28 VAL B N 1
ATOM 1234 C CA . VAL B 1 28 ? -14.547 -14.359 0.571 1 84.31 28 VAL B CA 1
ATOM 1235 C C . VAL B 1 28 ? -15.18 -14.016 -0.776 1 84.31 28 VAL B C 1
ATOM 1237 O O . VAL B 1 28 ? -16.25 -13.406 -0.83 1 84.31 28 VAL B O 1
ATOM 1240 N N . GLY B 1 29 ? -14.469 -14.406 -1.822 1 79.0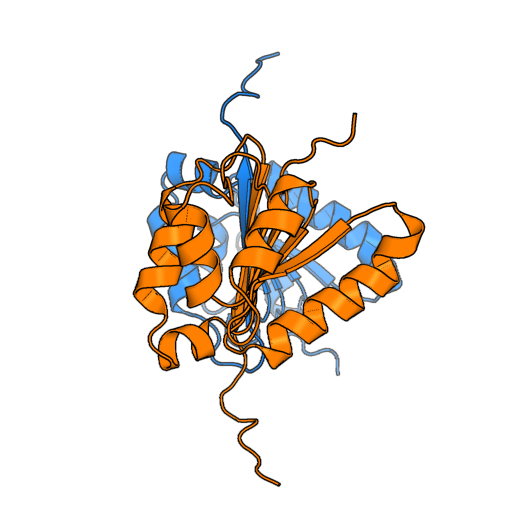6 29 GLY B N 1
ATOM 1241 C CA . GLY B 1 29 ? -14.867 -14.039 -3.172 1 79.06 29 GLY B CA 1
ATOM 1242 C C . GLY B 1 29 ? -15.992 -14.906 -3.709 1 79.06 29 GLY B C 1
ATOM 1243 O O . GLY B 1 29 ? -16.594 -14.586 -4.738 1 79.06 29 GLY B O 1
ATOM 1244 N N . ASN B 1 30 ? -16.203 -16.078 -3.139 1 73.38 30 ASN B N 1
ATOM 1245 C CA . ASN B 1 30 ? -17.219 -17.016 -3.625 1 73.38 30 ASN B CA 1
ATOM 1246 C C . ASN B 1 30 ? -18.578 -16.328 -3.816 1 73.38 30 ASN B C 1
ATOM 1248 O O . ASN B 1 30 ? -19.281 -16.594 -4.785 1 73.38 30 ASN B O 1
ATOM 1252 N N . HIS B 1 31 ? -18.75 -15.336 -3.072 1 76.38 31 HIS B N 1
ATOM 1253 C CA . HIS B 1 31 ? -20.047 -14.664 -3.172 1 76.38 31 HIS B CA 1
ATOM 1254 C C . HIS B 1 31 ? -20.031 -13.594 -4.254 1 76.38 31 HIS B C 1
ATOM 1256 O O . HIS B 1 31 ? -21.078 -13.109 -4.672 1 76.38 31 HIS B O 1
ATOM 1262 N N . MET B 1 32 ? -18.844 -13.297 -4.848 1 77.88 32 MET B N 1
ATOM 1263 C CA . MET B 1 32 ? -18.719 -12.18 -5.777 1 77.88 32 MET B CA 1
ATOM 1264 C C . MET B 1 32 ? -18.281 -12.664 -7.156 1 77.88 32 MET B C 1
ATOM 1266 O O . MET B 1 32 ? -18 -11.852 -8.047 1 77.88 32 MET B O 1
ATOM 1270 N N . SER B 1 33 ? -18.219 -13.961 -7.41 1 83 33 SER B N 1
ATOM 1271 C CA . SER B 1 33 ? -17.797 -14.539 -8.68 1 83 33 SER B CA 1
ATOM 1272 C C . SER B 1 33 ? -16.375 -14.109 -9.039 1 83 33 SER B C 1
ATOM 1274 O O . SER B 1 33 ? -16.094 -13.797 -10.195 1 83 33 SER B O 1
ATOM 1276 N N . VAL B 1 34 ? -15.602 -13.891 -8.047 1 86.44 34 VAL B N 1
ATOM 1277 C CA . VAL B 1 34 ? -14.203 -13.539 -8.273 1 86.44 34 VAL B CA 1
ATOM 1278 C C . VAL B 1 34 ? -13.352 -14.805 -8.344 1 86.44 34 VAL B C 1
ATOM 1280 O O . VAL B 1 34 ? -13.398 -15.641 -7.438 1 86.44 34 VAL B O 1
ATOM 1283 N N . SER B 1 35 ? -12.656 -14.977 -9.445 1 91.06 35 SER B N 1
ATOM 1284 C CA . SER B 1 35 ? -11.773 -16.125 -9.609 1 91.06 35 SER B CA 1
ATOM 1285 C C . SER B 1 35 ? -10.344 -15.789 -9.188 1 91.06 35 SER B C 1
ATOM 1287 O O . SER B 1 35 ? -9.828 -14.719 -9.531 1 91.06 35 SER B O 1
ATOM 1289 N N . VAL B 1 36 ? -9.781 -16.719 -8.391 1 94 36 VAL B N 1
ATOM 1290 C CA . VAL B 1 36 ? -8.43 -16.516 -7.867 1 94 36 VAL B CA 1
ATOM 1291 C C . VAL B 1 36 ? -7.578 -17.75 -8.164 1 94 36 VAL B C 1
ATOM 1293 O O . VAL B 1 36 ? -8.062 -18.891 -8.086 1 94 36 VAL B O 1
ATOM 1296 N N . HIS B 1 37 ? -6.324 -17.5 -8.523 1 96.19 37 HIS B N 1
ATOM 1297 C CA . HIS B 1 37 ? -5.402 -18.594 -8.781 1 96.19 37 HIS B CA 1
ATOM 1298 C C . HIS B 1 37 ? -4.035 -18.328 -8.164 1 96.19 37 HIS B C 1
ATOM 1300 O O . HIS B 1 37 ? -3.5 -17.219 -8.289 1 96.19 37 HIS B O 1
ATOM 1306 N N . ALA B 1 38 ? -3.521 -19.344 -7.473 1 97.25 38 ALA B N 1
ATOM 1307 C CA . ALA B 1 38 ? -2.17 -19.25 -6.922 1 97.25 38 ALA B CA 1
ATOM 1308 C C . ALA B 1 38 ? -1.138 -19.797 -7.902 1 97.25 38 ALA B C 1
ATOM 1310 O O . ALA B 1 38 ? -1.182 -20.969 -8.273 1 97.25 38 ALA B O 1
ATOM 1311 N N . CYS B 1 39 ? -0.195 -18.922 -8.312 1 96.75 39 CYS B N 1
ATOM 1312 C CA . CYS B 1 39 ? 0.914 -19.312 -9.18 1 96.75 39 CYS B CA 1
ATOM 1313 C C . CYS B 1 39 ? 2.162 -19.625 -8.359 1 96.75 39 CYS B C 1
ATOM 1315 O O . CYS B 1 39 ? 2.943 -18.719 -8.047 1 96.75 39 CYS B O 1
ATOM 1317 N N . VAL B 1 40 ? 2.332 -20.859 -8.062 1 96.44 40 VAL B N 1
ATOM 1318 C CA . VAL B 1 40 ? 3.443 -21.234 -7.191 1 96.44 40 VAL B CA 1
ATOM 1319 C C . VAL B 1 40 ? 4.168 -22.438 -7.777 1 96.44 40 VAL B C 1
ATOM 1321 O O . VAL B 1 40 ? 3.588 -23.219 -8.547 1 96.44 40 VAL B O 1
ATOM 1324 N N . GLY B 1 41 ? 5.445 -22.469 -7.383 1 90.56 41 GLY B N 1
ATOM 1325 C CA . GLY B 1 41 ? 6.207 -23.641 -7.793 1 90.56 41 GLY B CA 1
ATOM 1326 C C . GLY B 1 41 ? 5.699 -24.938 -7.176 1 90.56 41 GLY B C 1
ATOM 1327 O O . GLY B 1 41 ? 4.812 -24.906 -6.316 1 90.56 41 GLY B O 1
ATOM 1328 N N . GLY B 1 42 ? 6.176 -26.016 -7.68 1 84.38 42 GLY B N 1
ATOM 1329 C CA . GLY B 1 42 ? 5.797 -27.344 -7.195 1 84.38 42 GLY B CA 1
ATOM 1330 C C . GLY B 1 42 ? 4.629 -27.938 -7.957 1 84.38 42 GLY B C 1
ATOM 1331 O O . GLY B 1 42 ? 4.367 -29.141 -7.855 1 84.38 42 GLY B O 1
ATOM 1332 N N . LYS B 1 43 ? 3.902 -27.156 -8.5 1 82.62 43 LYS B N 1
ATOM 1333 C CA . LYS B 1 43 ? 2.846 -27.609 -9.391 1 82.62 43 LYS B CA 1
ATOM 1334 C C . LYS B 1 43 ? 3.291 -27.547 -10.852 1 82.62 43 LYS B C 1
ATOM 1336 O O . LYS B 1 43 ? 4.312 -26.938 -11.164 1 82.62 43 LYS B O 1
ATOM 1341 N N . SER B 1 44 ? 2.6 -28.266 -11.68 1 88.5 44 SER B N 1
ATOM 1342 C CA . SER B 1 44 ? 2.896 -28.219 -13.109 1 88.5 44 SER B CA 1
ATOM 1343 C C . SER B 1 44 ? 2.682 -26.812 -13.68 1 88.5 44 SER B C 1
ATOM 1345 O O . SER B 1 44 ? 1.681 -26.172 -13.367 1 88.5 44 SER B O 1
ATOM 1347 N N . ILE B 1 45 ? 3.709 -26.375 -14.406 1 91.75 45 ILE B N 1
ATOM 1348 C CA . ILE B 1 45 ? 3.617 -25.078 -15.086 1 91.75 45 ILE B CA 1
ATOM 1349 C C . ILE B 1 45 ? 2.432 -25.094 -16.047 1 91.75 45 ILE B C 1
ATOM 1351 O O . ILE B 1 45 ? 1.79 -24.062 -16.266 1 91.75 45 ILE B O 1
ATOM 1355 N N . GLY B 1 46 ? 2.139 -26.266 -16.562 1 93.5 46 GLY B N 1
ATOM 1356 C CA . GLY B 1 46 ? 1.008 -26.422 -17.469 1 93.5 46 GLY B CA 1
ATOM 1357 C C . GLY B 1 46 ? -0.323 -26.094 -16.812 1 93.5 46 GLY B C 1
ATOM 1358 O O . GLY B 1 46 ? -1.212 -25.531 -17.469 1 93.5 46 GLY B O 1
ATOM 1359 N N . GLU B 1 47 ? -0.453 -26.438 -15.648 1 93.06 47 GLU B N 1
ATOM 1360 C CA . GLU B 1 47 ? -1.669 -26.109 -14.906 1 93.06 47 GLU B CA 1
ATOM 1361 C C . GLU B 1 47 ? -1.841 -24.609 -14.766 1 93.06 47 GLU B C 1
ATOM 1363 O O . GLU B 1 47 ? -2.941 -24.078 -14.945 1 93.06 47 GLU B O 1
ATOM 1368 N N . ASP B 1 48 ? -0.768 -23.859 -14.422 1 95.38 48 ASP B N 1
ATOM 1369 C CA . ASP B 1 48 ? -0.808 -22.391 -14.312 1 95.38 48 ASP B CA 1
ATOM 1370 C C . ASP B 1 48 ? -1.221 -21.766 -15.641 1 95.38 48 ASP B C 1
ATOM 1372 O O . ASP B 1 48 ? -2.072 -20.875 -15.664 1 95.38 48 ASP B O 1
ATOM 1376 N N . ILE B 1 49 ? -0.596 -22.328 -16.688 1 94.69 49 ILE B N 1
ATOM 1377 C CA . ILE B 1 49 ? -0.891 -21.797 -18.016 1 94.69 49 ILE B CA 1
ATOM 1378 C C . ILE B 1 49 ? -2.375 -21.984 -18.328 1 94.69 49 ILE B C 1
ATOM 1380 O O . ILE B 1 49 ? -3.053 -21.047 -18.75 1 94.69 49 ILE B O 1
ATOM 1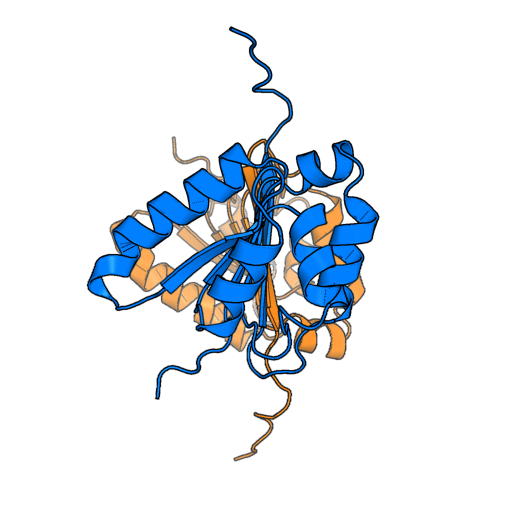384 N N . ARG B 1 50 ? -2.914 -23.141 -18.094 1 94.06 50 ARG B N 1
ATOM 1385 C CA . ARG B 1 50 ? -4.309 -23.453 -18.375 1 94.06 50 ARG B CA 1
ATOM 1386 C C . ARG B 1 50 ? -5.25 -22.562 -17.578 1 94.06 50 ARG B C 1
ATOM 1388 O O . ARG B 1 50 ? -6.199 -22 -18.141 1 94.06 50 ARG B O 1
ATOM 1395 N N . LYS B 1 51 ? -4.992 -22.391 -16.359 1 93.19 51 LYS B N 1
ATOM 1396 C CA . LYS B 1 51 ? -5.844 -21.594 -15.477 1 93.19 51 LYS B CA 1
ATOM 1397 C C . LYS B 1 51 ? -5.824 -20.125 -15.883 1 93.19 51 LYS B C 1
ATOM 1399 O O . LYS B 1 51 ? -6.867 -19.469 -15.906 1 93.19 51 LYS B O 1
ATOM 1404 N N . LEU B 1 52 ? -4.688 -19.609 -16.156 1 94 52 LEU B N 1
ATOM 1405 C CA . LEU B 1 52 ? -4.562 -18.203 -16.547 1 94 52 LEU B CA 1
ATOM 1406 C C . LEU B 1 52 ? -5.246 -17.938 -17.875 1 94 52 LEU B C 1
ATOM 1408 O O . LEU B 1 52 ? -5.906 -16.922 -18.047 1 94 52 LEU B O 1
ATOM 1412 N N . GLU B 1 53 ? -5.129 -18.922 -18.766 1 92.25 53 GLU B N 1
ATOM 1413 C CA . GLU B 1 53 ? -5.77 -18.781 -20.062 1 92.25 53 GLU B CA 1
ATOM 1414 C C . GLU B 1 53 ? -7.289 -18.859 -19.938 1 92.25 53 GLU B C 1
ATOM 1416 O O . GLU B 1 53 ? -8.008 -18.234 -20.719 1 92.25 53 GLU B O 1
ATOM 1421 N N . ALA B 1 54 ? -7.711 -19.609 -19.047 1 91.56 54 ALA B N 1
ATOM 1422 C CA . ALA B 1 54 ? -9.148 -19.703 -18.797 1 91.56 54 ALA B CA 1
ATOM 1423 C C . ALA B 1 54 ? -9.688 -18.391 -18.234 1 91.56 54 ALA B C 1
ATOM 1425 O O . ALA B 1 54 ? -10.875 -18.094 -18.359 1 91.56 54 ALA B O 1
ATOM 1426 N N . GLY B 1 55 ? -8.836 -17.625 -17.609 1 92.06 55 GLY B N 1
ATOM 1427 C CA . GLY B 1 55 ? -9.227 -16.328 -17.094 1 92.06 55 GLY B CA 1
ATOM 1428 C C . GLY B 1 55 ? -9.391 -16.297 -15.586 1 92.06 55 GLY B C 1
ATOM 1429 O O . GLY B 1 55 ? -10.195 -17.047 -15.031 1 92.06 55 GLY B O 1
ATOM 1430 N N . VAL B 1 56 ? -8.633 -15.469 -14.922 1 93.44 56 VAL B N 1
ATOM 1431 C CA . VAL B 1 56 ? -8.742 -15.258 -13.484 1 93.44 56 VAL B CA 1
ATOM 1432 C C . VAL B 1 56 ? -8.68 -13.758 -13.18 1 93.44 56 VAL B C 1
ATOM 1434 O O . VAL B 1 56 ? -8.086 -12.992 -13.938 1 93.44 56 VAL B O 1
ATOM 1437 N N . HIS B 1 57 ? -9.312 -13.359 -12.062 1 93.56 57 HIS B N 1
ATOM 1438 C CA . HIS B 1 57 ? -9.359 -11.945 -11.703 1 93.56 57 HIS B CA 1
ATOM 1439 C C . HIS B 1 57 ? -8.188 -11.555 -10.805 1 93.56 57 HIS B C 1
ATOM 1441 O O . HIS B 1 57 ? -7.691 -10.43 -10.875 1 93.56 57 HIS B O 1
ATOM 1447 N N . VAL B 1 58 ? -7.789 -12.531 -9.984 1 95.31 58 VAL B N 1
ATOM 1448 C CA . VAL B 1 58 ? -6.742 -12.289 -9 1 95.31 58 VAL B CA 1
ATOM 1449 C C . VAL B 1 58 ? -5.711 -13.414 -9.047 1 95.31 58 VAL B C 1
ATOM 1451 O O . VAL B 1 58 ? -6.07 -14.586 -9.141 1 95.31 58 VAL B O 1
ATOM 1454 N N . VAL B 1 59 ? -4.488 -12.984 -9.023 1 96.5 59 VAL B N 1
ATOM 1455 C CA . VAL B 1 59 ? -3.408 -13.961 -8.93 1 96.5 59 VAL B CA 1
ATOM 1456 C C . VAL B 1 59 ? -2.627 -13.758 -7.637 1 96.5 59 VAL B C 1
ATOM 1458 O O . VAL B 1 59 ? -2.262 -12.625 -7.301 1 96.5 59 VAL B O 1
ATOM 1461 N N . SER B 1 60 ? -2.498 -14.797 -6.887 1 97.75 60 SER B N 1
ATOM 1462 C CA . SER B 1 60 ? -1.484 -14.867 -5.84 1 97.75 60 SER B CA 1
ATOM 1463 C C . SER B 1 60 ? -0.305 -15.727 -6.266 1 97.75 60 SER B C 1
ATOM 1465 O O . SER B 1 60 ? -0.438 -16.578 -7.156 1 97.75 60 SER B O 1
ATOM 1467 N N . GLY B 1 61 ? 0.92 -15.438 -5.684 1 97.69 61 GLY B N 1
ATOM 1468 C CA . GLY B 1 61 ? 2.008 -16.312 -6.094 1 97.69 61 GLY B CA 1
ATOM 1469 C C . GLY B 1 61 ? 3.352 -15.898 -5.527 1 97.69 61 GLY B C 1
ATOM 1470 O O . GLY B 1 61 ? 3.463 -14.859 -4.875 1 97.69 61 GLY B O 1
ATOM 1471 N N . THR B 1 62 ? 4.273 -16.781 -5.812 1 97.62 62 THR B N 1
ATOM 1472 C CA . THR B 1 62 ? 5.664 -16.438 -5.516 1 97.62 62 THR B CA 1
ATOM 1473 C C . THR B 1 62 ? 6.305 -15.711 -6.695 1 97.62 62 THR B C 1
ATOM 1475 O O . THR B 1 62 ? 5.934 -15.945 -7.848 1 97.62 62 THR B O 1
ATOM 1478 N N . PRO B 1 63 ? 7.238 -14.859 -6.344 1 96.62 63 PRO B N 1
ATOM 1479 C CA . PRO B 1 63 ? 7.824 -14.047 -7.41 1 96.62 63 PRO B CA 1
ATOM 1480 C C . PRO B 1 63 ? 8.422 -14.891 -8.539 1 96.62 63 PRO B C 1
ATOM 1482 O O . PRO B 1 63 ? 8.234 -14.57 -9.711 1 96.62 63 PRO B O 1
ATOM 1485 N N . GLY B 1 64 ? 9.055 -15.961 -8.18 1 94.75 64 GLY B N 1
ATOM 1486 C CA . GLY B 1 64 ? 9.664 -16.812 -9.195 1 94.75 64 GLY B CA 1
ATOM 1487 C C . GLY B 1 64 ? 8.672 -17.312 -10.227 1 94.75 64 GLY B C 1
ATOM 1488 O O . GLY B 1 64 ? 8.828 -17.031 -11.422 1 94.75 64 GLY B O 1
ATOM 1489 N N . ARG B 1 65 ? 7.68 -17.906 -9.781 1 96.44 65 ARG B N 1
ATOM 1490 C CA . ARG B 1 65 ? 6.707 -18.5 -10.695 1 96.44 65 ARG B CA 1
ATOM 1491 C C . ARG B 1 65 ? 5.922 -17.422 -11.43 1 96.44 65 ARG B C 1
ATOM 1493 O O . ARG B 1 65 ? 5.648 -17.547 -12.625 1 96.44 65 ARG B O 1
ATOM 1500 N N . VAL B 1 66 ? 5.551 -16.406 -10.781 1 95.88 66 VAL B N 1
ATOM 1501 C CA . VAL B 1 66 ? 4.793 -15.32 -11.398 1 95.88 66 VAL B CA 1
ATOM 1502 C C . VAL B 1 66 ? 5.613 -14.688 -12.523 1 95.88 66 VAL B C 1
ATOM 1504 O O . VAL B 1 66 ? 5.094 -14.438 -13.609 1 95.88 66 VAL B O 1
ATOM 1507 N N . CYS B 1 67 ? 6.855 -14.492 -12.25 1 94.12 67 CYS B N 1
ATOM 1508 C CA . CYS B 1 67 ? 7.73 -13.938 -13.281 1 94.12 67 CYS B CA 1
ATOM 1509 C C . CYS B 1 67 ? 7.805 -14.852 -14.492 1 94.12 67 CYS B C 1
ATOM 1511 O O . CYS B 1 67 ? 7.805 -14.391 -15.633 1 94.12 67 CYS B O 1
ATOM 1513 N N . ASP B 1 68 ? 7.828 -16.109 -14.18 1 93.94 68 ASP B N 1
ATOM 1514 C CA . ASP B 1 68 ? 7.84 -17.094 -15.266 1 93.94 68 ASP B CA 1
ATOM 1515 C C . ASP B 1 68 ? 6.598 -16.953 -16.141 1 93.94 68 ASP B C 1
ATOM 1517 O O . ASP B 1 68 ? 6.695 -16.969 -17.375 1 93.94 68 ASP B O 1
ATOM 1521 N N . MET B 1 69 ? 5.535 -16.781 -15.516 1 94.56 69 MET B N 1
ATOM 1522 C CA . MET B 1 69 ? 4.281 -16.656 -16.25 1 94.56 69 MET B CA 1
ATOM 1523 C C . MET B 1 69 ? 4.242 -15.359 -17.047 1 94.56 69 MET B C 1
ATOM 1525 O O . MET B 1 69 ? 3.689 -15.328 -18.156 1 94.56 69 MET B O 1
ATOM 1529 N N . ILE B 1 70 ? 4.824 -14.344 -16.531 1 92.5 70 ILE B N 1
ATOM 1530 C CA . ILE B 1 70 ? 4.867 -13.055 -17.234 1 92.5 70 ILE B CA 1
ATOM 1531 C C . ILE B 1 70 ? 5.781 -13.164 -18.453 1 92.5 70 ILE B C 1
ATOM 1533 O O . ILE B 1 70 ? 5.414 -12.727 -19.547 1 92.5 70 ILE B O 1
ATOM 1537 N N . LYS B 1 71 ? 6.859 -13.766 -18.25 1 91.12 71 LYS B N 1
ATOM 1538 C CA . LYS B 1 71 ? 7.832 -13.906 -19.344 1 91.12 71 LYS B CA 1
ATOM 1539 C C . LYS B 1 71 ? 7.266 -14.742 -20.484 1 91.12 71 LYS B C 1
ATOM 1541 O O . LYS B 1 71 ? 7.566 -14.492 -21.656 1 91.12 71 LYS B O 1
ATOM 1546 N N . ARG B 1 72 ? 6.445 -15.609 -20.094 1 91.62 72 ARG B N 1
ATOM 1547 C CA . ARG B 1 72 ? 5.828 -16.484 -21.094 1 91.62 72 ARG B CA 1
ATOM 1548 C C . ARG B 1 72 ? 4.617 -15.812 -21.734 1 91.62 72 ARG B C 1
ATOM 1550 O O . ARG B 1 72 ? 3.975 -16.391 -22.609 1 91.62 72 ARG B O 1
ATOM 1557 N N . ARG B 1 73 ? 4.266 -14.672 -21.25 1 91.19 73 ARG B N 1
ATOM 1558 C CA . ARG B 1 73 ? 3.162 -13.859 -21.766 1 91.19 73 ARG B CA 1
ATOM 1559 C C . ARG B 1 73 ? 1.819 -14.523 -21.469 1 91.19 73 ARG B C 1
ATOM 1561 O O . ARG B 1 73 ? 0.845 -14.297 -22.188 1 91.19 73 ARG B O 1
ATOM 1568 N N . THR B 1 74 ? 1.908 -15.383 -20.469 1 92.69 74 THR B N 1
ATOM 1569 C CA . THR B 1 74 ? 0.675 -16.031 -20.047 1 92.69 74 THR B CA 1
ATOM 1570 C C . THR B 1 74 ? -0.024 -15.219 -18.953 1 92.69 74 THR B C 1
ATOM 1572 O O . THR B 1 74 ? -1.247 -15.289 -18.812 1 92.69 74 THR B O 1
ATOM 1575 N N . LEU B 1 75 ? 0.714 -14.477 -18.266 1 92.5 75 LEU B N 1
ATOM 1576 C CA . LEU B 1 75 ? 0.172 -13.508 -17.312 1 92.5 75 LEU B CA 1
ATOM 1577 C C . LEU B 1 75 ? 0.431 -12.086 -17.797 1 92.5 75 LEU B C 1
ATOM 1579 O O . LEU B 1 75 ? 1.558 -11.586 -17.703 1 92.5 75 LEU B O 1
ATOM 1583 N N . ARG B 1 76 ? -0.602 -11.492 -18.172 1 88.06 76 ARG B N 1
ATOM 1584 C CA . ARG B 1 76 ? -0.497 -10.109 -18.625 1 88.06 76 ARG B CA 1
ATOM 1585 C C . ARG B 1 76 ? -0.757 -9.141 -17.484 1 88.06 76 ARG B C 1
ATOM 1587 O O . ARG B 1 76 ? -1.765 -9.25 -16.781 1 88.06 76 ARG B O 1
ATOM 1594 N N . THR B 1 77 ? 0.153 -8.125 -17.391 1 88.12 77 THR B N 1
ATOM 1595 C CA . THR B 1 77 ? 0.128 -7.281 -16.203 1 88.12 77 THR B CA 1
ATOM 1596 C C . THR B 1 77 ? -0.549 -5.945 -16.5 1 88.12 77 THR B C 1
ATOM 1598 O O . THR B 1 77 ? -0.741 -5.125 -15.602 1 88.12 77 THR B O 1
ATOM 1601 N N . ARG B 1 78 ? -1.004 -5.684 -17.656 1 82.62 78 ARG B N 1
ATOM 1602 C CA . ARG B 1 78 ? -1.474 -4.375 -18.109 1 82.62 78 ARG B CA 1
ATOM 1603 C C . ARG B 1 78 ? -2.77 -3.988 -17.391 1 82.62 78 ARG B C 1
ATOM 1605 O O . ARG B 1 78 ? -3.057 -2.803 -17.219 1 82.62 78 ARG B O 1
ATOM 1612 N N . ALA B 1 79 ? -3.531 -4.961 -17.078 1 86.5 79 ALA B N 1
ATOM 1613 C CA . ALA B 1 79 ? -4.836 -4.672 -16.484 1 86.5 79 ALA B CA 1
ATOM 1614 C C . ALA B 1 79 ? -4.762 -4.66 -14.961 1 86.5 79 ALA B C 1
ATOM 1616 O O . ALA B 1 79 ? -5.762 -4.395 -14.289 1 86.5 79 ALA B O 1
ATOM 1617 N N . ILE B 1 80 ? -3.635 -4.961 -14.438 1 89.62 80 ILE B N 1
ATOM 1618 C CA . ILE B 1 80 ? -3.496 -5.027 -12.984 1 89.62 80 ILE B CA 1
ATOM 1619 C C . ILE B 1 80 ? -3.625 -3.627 -12.391 1 89.62 80 ILE B C 1
ATOM 1621 O O . ILE B 1 80 ? -2.92 -2.703 -12.797 1 89.62 80 ILE B O 1
ATOM 1625 N N . LYS B 1 81 ? -4.457 -3.555 -11.375 1 89.31 81 LYS B N 1
ATOM 1626 C CA . LYS B 1 81 ? -4.723 -2.287 -10.703 1 89.31 81 LYS B CA 1
ATOM 1627 C C . LYS B 1 81 ? -4.273 -2.332 -9.25 1 89.31 81 LYS B C 1
ATOM 1629 O O . LYS B 1 81 ? -4.164 -1.293 -8.594 1 89.31 81 LYS B O 1
ATOM 1634 N N . LEU B 1 82 ? -4.055 -3.486 -8.789 1 92.62 82 LEU B N 1
ATOM 1635 C CA . LEU B 1 82 ? -3.639 -3.676 -7.402 1 92.62 82 LEU B CA 1
ATOM 1636 C C . LEU B 1 82 ? -2.482 -4.664 -7.312 1 92.62 82 LEU B C 1
ATOM 1638 O O . LEU B 1 82 ? -2.6 -5.805 -7.766 1 92.62 82 LEU B O 1
ATOM 1642 N N . LEU B 1 83 ? -1.365 -4.219 -6.801 1 93.25 83 LEU B N 1
ATOM 1643 C CA . LEU B 1 83 ? -0.215 -5.066 -6.508 1 93.25 83 LEU B CA 1
ATOM 1644 C C . LEU B 1 83 ? 0.076 -5.082 -5.008 1 93.25 83 LEU B C 1
ATOM 1646 O O . LEU B 1 83 ? 0.239 -4.027 -4.395 1 93.25 83 LEU B O 1
ATOM 1650 N N . VAL B 1 84 ? 0.081 -6.262 -4.441 1 95.62 84 VAL B N 1
ATOM 1651 C CA . VAL B 1 84 ? 0.366 -6.422 -3.02 1 95.62 84 VAL B CA 1
ATOM 1652 C C . VAL B 1 84 ? 1.66 -7.215 -2.838 1 95.62 84 VAL B C 1
ATOM 1654 O O . VAL B 1 84 ? 1.812 -8.305 -3.396 1 95.62 84 VAL B O 1
ATOM 1657 N N . LEU B 1 85 ? 2.602 -6.664 -2.105 1 94.81 85 LEU B N 1
ATOM 1658 C CA . LEU B 1 85 ? 3.797 -7.383 -1.675 1 94.81 85 LEU B CA 1
ATOM 1659 C C . LEU B 1 85 ? 3.697 -7.773 -0.205 1 94.81 85 LEU B C 1
ATOM 1661 O O . LEU B 1 85 ? 3.951 -6.953 0.68 1 94.81 85 LEU B O 1
ATOM 1665 N N . ASP B 1 86 ? 3.26 -8.984 -0.031 1 94.94 86 ASP B N 1
ATOM 1666 C CA . ASP B 1 86 ? 3.096 -9.523 1.316 1 94.94 86 ASP B CA 1
ATOM 1667 C C . ASP B 1 86 ? 4.422 -10.047 1.862 1 94.94 86 ASP B C 1
ATOM 1669 O O . ASP B 1 86 ? 5.039 -10.93 1.264 1 94.94 86 ASP B O 1
ATOM 1673 N N . GLU B 1 87 ? 4.812 -9.547 3.031 1 92.69 87 GLU B N 1
ATOM 1674 C CA . GLU B 1 87 ? 6.094 -9.883 3.646 1 92.69 87 GLU B CA 1
ATOM 1675 C C . GLU B 1 87 ? 7.254 -9.57 2.709 1 92.69 87 GLU B C 1
ATOM 1677 O O . GLU B 1 87 ? 8.102 -10.43 2.455 1 92.69 87 GLU B O 1
ATOM 1682 N N . ALA B 1 88 ? 7.27 -8.344 2.246 1 91.81 88 ALA B N 1
ATOM 1683 C CA . ALA B 1 88 ? 8.242 -7.891 1.254 1 91.81 88 ALA B CA 1
ATOM 1684 C C . ALA B 1 88 ? 9.672 -8.047 1.771 1 91.81 88 ALA B C 1
ATOM 1686 O O . ALA B 1 88 ? 10.578 -8.367 1.005 1 91.81 88 ALA B O 1
ATOM 1687 N N . ASP B 1 89 ? 9.789 -7.879 3.059 1 88 89 ASP B N 1
ATOM 1688 C CA . ASP B 1 89 ? 11.109 -8.016 3.656 1 88 89 ASP B CA 1
ATOM 1689 C C . ASP B 1 89 ? 11.633 -9.445 3.514 1 88 89 ASP B C 1
ATOM 1691 O O . ASP B 1 89 ? 12.812 -9.648 3.209 1 88 89 ASP B O 1
ATOM 1695 N N . GLU B 1 90 ? 10.75 -10.414 3.744 1 90.69 90 GLU B N 1
ATOM 1696 C CA . GLU B 1 90 ? 11.141 -11.812 3.59 1 90.69 90 GLU B CA 1
ATOM 1697 C C . GLU B 1 90 ? 11.492 -12.125 2.139 1 90.69 90 GLU B C 1
ATOM 1699 O O . GLU B 1 90 ? 12.453 -12.859 1.872 1 90.69 90 GLU B O 1
ATOM 1704 N N . MET B 1 91 ? 10.781 -11.555 1.234 1 94.12 91 MET B N 1
ATOM 1705 C CA . MET B 1 91 ? 11.07 -11.805 -0.175 1 94.12 91 MET B CA 1
ATOM 1706 C C . MET B 1 91 ? 12.43 -11.242 -0.562 1 94.12 91 MET B C 1
ATOM 1708 O O . MET B 1 91 ? 13.18 -11.867 -1.319 1 94.12 91 MET B O 1
ATOM 1712 N N . LEU B 1 92 ? 12.75 -10.133 0.009 1 89.31 92 LEU B N 1
ATOM 1713 C CA . LEU B 1 92 ? 14.062 -9.555 -0.241 1 89.31 92 LEU B CA 1
ATOM 1714 C C . LEU B 1 92 ? 15.164 -10.414 0.364 1 89.31 92 LEU B C 1
ATOM 1716 O O . LEU B 1 92 ? 16.203 -10.648 -0.267 1 89.31 92 LEU B O 1
ATOM 1720 N N . THR B 1 93 ? 14.867 -10.922 1.56 1 89.88 93 THR B N 1
ATOM 1721 C CA . THR B 1 93 ? 15.82 -11.773 2.254 1 89.88 93 THR B CA 1
ATOM 1722 C C . THR B 1 93 ? 16.078 -13.055 1.468 1 89.88 93 THR B C 1
ATOM 1724 O O . THR B 1 93 ? 17.203 -13.555 1.429 1 89.88 93 THR B O 1
ATOM 1727 N N . ARG B 1 94 ? 15.062 -13.523 0.771 1 93.5 94 ARG B N 1
ATOM 1728 C CA . ARG B 1 94 ? 15.164 -14.766 0.019 1 93.5 94 ARG B CA 1
ATOM 1729 C C . ARG B 1 94 ? 15.758 -14.531 -1.364 1 93.5 94 ARG B C 1
ATOM 1731 O O . ARG B 1 94 ? 15.969 -15.469 -2.129 1 93.5 94 ARG B O 1
ATOM 1738 N N . GLY B 1 95 ? 15.992 -13.305 -1.698 1 93.38 95 GLY B N 1
ATOM 1739 C CA . GLY B 1 95 ? 16.656 -13.008 -2.953 1 93.38 95 GLY B CA 1
ATOM 1740 C C . GLY B 1 95 ? 15.703 -12.75 -4.102 1 93.38 95 GLY B C 1
ATOM 1741 O O . GLY B 1 95 ? 16.062 -12.906 -5.266 1 93.38 95 GLY B O 1
ATOM 1742 N N . PHE B 1 96 ? 14.492 -12.391 -3.814 1 94.38 96 PHE B N 1
ATOM 1743 C CA . PHE B 1 96 ? 13.5 -12.203 -4.859 1 94.38 96 PHE B CA 1
ATOM 1744 C C . PHE B 1 96 ? 13.484 -10.758 -5.344 1 94.38 96 PHE B C 1
ATOM 1746 O O . PHE B 1 96 ? 12.516 -10.32 -5.973 1 94.38 96 PHE B O 1
ATOM 1753 N N . LYS B 1 97 ? 14.453 -10.055 -5.039 1 92.19 97 LYS B N 1
ATOM 1754 C CA . LYS B 1 97 ? 14.484 -8.633 -5.359 1 92.19 97 LYS B CA 1
ATOM 1755 C C . LYS B 1 97 ? 14.32 -8.398 -6.859 1 92.19 97 LYS B C 1
ATOM 1757 O O . LYS B 1 97 ? 13.477 -7.609 -7.285 1 92.19 97 LYS B O 1
ATOM 1762 N N . ASP B 1 98 ? 15.078 -9.086 -7.66 1 90.75 98 ASP B N 1
ATOM 1763 C CA . ASP B 1 98 ? 15.047 -8.891 -9.102 1 90.75 98 ASP B CA 1
ATOM 1764 C C . ASP B 1 98 ? 13.695 -9.297 -9.688 1 90.75 98 ASP B C 1
ATOM 1766 O O . ASP B 1 98 ? 13.18 -8.633 -10.594 1 90.75 98 ASP B O 1
ATOM 1770 N N . GLN B 1 99 ? 13.109 -10.289 -9.195 1 91.19 99 GLN B N 1
ATOM 1771 C CA . GLN B 1 99 ? 11.82 -10.766 -9.688 1 91.19 99 GLN B CA 1
ATOM 1772 C C . GLN B 1 99 ? 10.711 -9.773 -9.352 1 91.19 99 GLN B C 1
ATOM 1774 O O . GLN B 1 99 ? 9.828 -9.531 -10.18 1 91.19 99 GLN B O 1
ATOM 1779 N N . ILE B 1 100 ? 10.836 -9.25 -8.18 1 90.56 100 ILE B N 1
ATOM 1780 C CA . ILE B 1 100 ? 9.859 -8.234 -7.797 1 90.56 100 ILE B CA 1
ATOM 1781 C C . ILE B 1 100 ? 9.977 -7.027 -8.727 1 90.56 100 ILE B C 1
ATOM 1783 O O . ILE B 1 100 ? 8.961 -6.488 -9.18 1 90.56 100 ILE B O 1
ATOM 1787 N N . TYR B 1 101 ? 11.148 -6.672 -8.969 1 83.56 101 TYR B N 1
ATOM 1788 C CA . TYR B 1 101 ? 11.391 -5.547 -9.859 1 83.56 101 TYR B CA 1
ATOM 1789 C C . TYR B 1 101 ? 10.844 -5.828 -11.258 1 83.56 101 TYR B C 1
ATOM 1791 O O . TYR B 1 101 ? 10.242 -4.953 -11.883 1 83.56 101 TYR B O 1
ATOM 1799 N N . ASP B 1 102 ? 11.008 -6.984 -11.711 1 84.38 102 ASP B N 1
ATOM 1800 C CA . ASP B 1 102 ? 10.516 -7.371 -13.031 1 84.38 102 ASP B CA 1
ATOM 1801 C C . ASP B 1 102 ? 8.992 -7.293 -13.102 1 84.38 102 ASP B C 1
ATOM 1803 O O . ASP B 1 102 ? 8.43 -6.926 -14.133 1 84.38 102 ASP B O 1
ATOM 1807 N N . VAL B 1 103 ? 8.422 -7.625 -12.117 1 84.69 103 VAL B N 1
ATOM 1808 C CA . VAL B 1 103 ? 6.965 -7.586 -12.07 1 84.69 103 VAL B CA 1
ATOM 1809 C C . VAL B 1 103 ? 6.484 -6.137 -12.109 1 84.69 103 VAL B C 1
ATOM 1811 O O . VAL B 1 103 ? 5.512 -5.82 -12.805 1 84.69 103 VAL B O 1
ATOM 1814 N N . TYR B 1 104 ? 7.211 -5.352 -11.414 1 76.31 104 TYR B N 1
ATOM 1815 C CA . TYR B 1 104 ? 6.832 -3.949 -11.266 1 76.31 104 TYR B CA 1
ATOM 1816 C C . TYR B 1 104 ? 7.051 -3.186 -12.562 1 76.31 104 TYR B C 1
ATOM 1818 O O . TYR B 1 104 ? 6.352 -2.207 -12.844 1 76.31 104 TYR B O 1
ATOM 1826 N N . ARG B 1 105 ? 8.023 -3.516 -13.367 1 71 105 ARG B N 1
ATOM 1827 C CA . ARG B 1 105 ? 8.438 -2.775 -14.555 1 71 105 ARG B CA 1
ATOM 1828 C C . ARG B 1 105 ? 7.398 -2.902 -15.672 1 71 105 ARG B C 1
ATOM 1830 O O . ARG B 1 105 ? 7.375 -2.088 -16.594 1 71 105 ARG B O 1
ATOM 1837 N N . TYR B 1 106 ? 6.816 -3.826 -15.891 1 59.34 106 TYR B N 1
ATOM 1838 C CA . TYR B 1 106 ? 5.938 -4.016 -17.031 1 59.34 106 TYR B CA 1
ATOM 1839 C C . TYR B 1 106 ? 4.656 -3.207 -16.875 1 59.34 106 TYR B C 1
ATOM 1841 O O . TYR B 1 106 ? 3.996 -2.885 -17.875 1 59.34 106 TYR B O 1
ATOM 1849 N N . PRO B 1 107 ? 4.043 -3.057 -15.875 1 54.47 107 PRO B N 1
ATOM 1850 C CA . PRO B 1 107 ? 2.66 -2.576 -15.953 1 54.47 107 PRO B CA 1
ATOM 1851 C C . PRO B 1 107 ? 2.559 -1.056 -15.867 1 54.47 107 PRO B C 1
ATOM 1853 O O . PRO B 1 107 ? 3.145 -0.444 -14.969 1 54.47 107 PRO B O 1
ATOM 1856 N N . PRO B 1 108 ? 2.379 -0.357 -17.031 1 52.56 108 PRO B N 1
ATOM 1857 C CA . PRO B 1 108 ? 1.907 0.964 -16.609 1 52.56 108 PRO B CA 1
ATOM 1858 C C . PRO B 1 108 ? 0.692 0.889 -15.688 1 52.56 108 PRO B C 1
ATOM 1860 O O . PRO B 1 108 ? -0.219 0.092 -15.93 1 52.56 108 PRO B O 1
ATOM 1863 N N . PRO B 1 109 ? 0.873 1.057 -14.453 1 54.56 109 PRO B N 1
ATOM 1864 C CA . PRO B 1 109 ? -0.437 1.054 -13.797 1 54.56 109 PRO B CA 1
ATOM 1865 C C . PRO B 1 109 ? -1.479 1.872 -14.555 1 54.56 109 PRO B C 1
ATOM 1867 O O . PRO B 1 109 ? -1.149 2.908 -15.141 1 54.56 109 PRO B O 1
ATOM 1870 N N . PRO B 1 110 ? -2.523 1.192 -14.977 1 56.22 110 PRO B N 1
ATOM 1871 C CA . PRO B 1 110 ? -3.664 1.973 -15.461 1 56.22 110 PRO B CA 1
ATOM 1872 C C . PRO B 1 110 ? -3.971 3.182 -14.578 1 56.22 110 PRO B C 1
ATOM 1874 O O . PRO B 1 110 ? -3.393 3.324 -13.5 1 56.22 110 PRO B O 1
ATOM 1877 N N . GLN B 1 111 ? -4.992 3.93 -14.906 1 62.72 111 GLN B N 1
ATOM 1878 C CA . GLN B 1 111 ? -5.625 5.121 -14.352 1 62.72 111 GLN B CA 1
ATOM 1879 C C . GLN B 1 111 ? -6 4.906 -12.891 1 62.72 111 GLN B C 1
ATOM 1881 O O . GLN B 1 111 ? -6.293 5.867 -12.172 1 62.72 111 GLN B O 1
ATOM 1886 N N . ASN B 1 112 ? -5.484 4.129 -12.016 1 81.81 112 ASN B N 1
ATOM 1887 C CA . ASN B 1 112 ? -5.812 3.918 -10.609 1 81.81 112 ASN B CA 1
ATOM 1888 C C . ASN B 1 112 ? -5.055 2.727 -10.031 1 81.81 112 ASN B C 1
ATOM 1890 O O . ASN B 1 112 ? -5.664 1.763 -9.57 1 81.81 112 ASN B O 1
ATOM 1894 N N . PHE B 1 113 ? -3.787 2.902 -10.164 1 87.12 113 PHE B N 1
ATOM 1895 C CA . PHE B 1 113 ? -2.928 1.826 -9.688 1 87.12 113 PHE B CA 1
ATOM 1896 C C . PHE B 1 113 ? -2.637 1.988 -8.195 1 87.12 113 PHE B C 1
ATOM 1898 O O . PHE B 1 113 ? -2.395 3.102 -7.727 1 87.12 113 PHE B O 1
ATOM 1905 N N . ARG B 1 114 ? -2.695 0.818 -7.5 1 92.56 114 ARG B N 1
ATOM 1906 C CA . ARG B 1 114 ? -2.41 0.772 -6.066 1 92.56 114 ARG B CA 1
ATOM 1907 C C . ARG B 1 114 ? -1.336 -0.265 -5.758 1 92.56 114 ARG B C 1
ATOM 1909 O O . ARG B 1 114 ? -1.42 -1.408 -6.207 1 92.56 114 ARG B O 1
ATOM 1916 N N . LEU B 1 115 ? -0.319 0.204 -5.035 1 91.38 115 LEU B N 1
ATOM 1917 C CA . LEU B 1 115 ? 0.728 -0.676 -4.527 1 91.38 115 LEU B CA 1
ATOM 1918 C C . LEU B 1 115 ? 0.665 -0.775 -3.008 1 91.38 115 LEU B C 1
ATOM 1920 O O . LEU B 1 115 ? 0.652 0.245 -2.314 1 91.38 115 LEU B O 1
ATOM 1924 N N . VAL B 1 116 ? 0.566 -2.02 -2.502 1 94.31 116 VAL B N 1
ATOM 1925 C CA . VAL B 1 116 ? 0.566 -2.271 -1.063 1 94.31 116 VAL B CA 1
ATOM 1926 C C . VAL B 1 116 ? 1.788 -3.104 -0.684 1 94.31 116 VAL B C 1
ATOM 1928 O O . VAL B 1 116 ? 2.006 -4.188 -1.234 1 94.31 116 VAL B O 1
ATOM 1931 N N . ILE B 1 117 ? 2.561 -2.59 0.225 1 91.06 117 ILE B N 1
ATOM 1932 C CA . ILE B 1 117 ? 3.734 -3.287 0.742 1 91.06 117 ILE B CA 1
ATOM 1933 C C . ILE B 1 117 ? 3.547 -3.58 2.229 1 91.06 117 ILE B C 1
ATOM 1935 O O . ILE B 1 117 ? 3.273 -2.672 3.018 1 91.06 117 ILE B O 1
ATOM 1939 N N . GLU B 1 118 ? 3.602 -4.816 2.57 1 92.31 118 GLU B N 1
ATOM 1940 C CA . GLU B 1 118 ? 3.549 -5.227 3.971 1 92.31 118 GLU B CA 1
ATOM 1941 C C . GLU B 1 118 ? 4.887 -5.805 4.43 1 92.31 118 GLU B C 1
ATOM 1943 O O . GLU B 1 118 ? 5.441 -6.688 3.773 1 92.31 118 GLU B O 1
ATOM 1948 N N . VAL B 1 119 ? 5.383 -5.281 5.559 1 87 119 VAL B N 1
ATOM 1949 C CA . VAL B 1 119 ? 6.629 -5.75 6.148 1 87 119 VAL B CA 1
ATOM 1950 C C . VAL B 1 119 ? 6.367 -6.289 7.555 1 87 119 VAL B C 1
ATOM 1952 O O . VAL B 1 119 ? 5.59 -5.703 8.312 1 87 119 VAL B O 1
ATOM 1955 N N . LYS B 1 120 ? 6.805 -7.559 7.91 1 81 120 LYS B N 1
ATOM 1956 C CA . LYS B 1 120 ? 6.668 -8.164 9.234 1 81 120 LYS B CA 1
ATOM 1957 C C . LYS B 1 120 ? 8.031 -8.367 9.891 1 81 120 LYS B C 1
ATOM 1959 O O . LYS B 1 120 ? 9.023 -8.594 9.203 1 81 120 LYS B O 1
ATOM 1964 N N . PRO B 1 121 ? 8.039 -8.07 11.305 1 61 121 PRO B N 1
ATOM 1965 C CA . PRO B 1 121 ? 9.312 -8.32 12 1 61 121 PRO B CA 1
ATOM 1966 C C . PRO B 1 121 ? 9.781 -9.766 11.875 1 61 121 PRO B C 1
ATOM 1968 O O . PRO B 1 121 ? 8.969 -10.664 11.648 1 61 121 PRO B O 1
ATOM 1971 N N . PHE B 1 122 ? 11.109 -9.852 11.836 1 52.59 122 PHE B N 1
ATOM 1972 C CA . PHE B 1 122 ? 11.812 -11.125 11.891 1 52.59 122 PHE B CA 1
ATOM 1973 C C . PHE B 1 122 ? 11.367 -11.945 13.086 1 52.59 122 PHE B C 1
ATOM 1975 O O . PHE B 1 122 ? 11.703 -13.133 13.195 1 52.59 122 PHE B O 1
ATOM 1982 N N . SER B 1 123 ? 10.727 -11.398 14.047 1 45.66 123 SER B N 1
ATOM 1983 C CA . SER B 1 123 ? 10.719 -12.219 15.25 1 45.66 123 SER B CA 1
ATOM 1984 C C . SER B 1 123 ? 10.047 -13.562 15 1 45.66 123 SER B C 1
ATOM 1986 O O . SER B 1 123 ? 10.031 -14.43 15.883 1 45.66 123 SER B O 1
ATOM 1988 N N . ASN B 1 124 ? 9.078 -13.656 14.109 1 42.75 124 ASN B N 1
ATOM 1989 C CA . ASN B 1 124 ? 8.461 -14.961 14.359 1 42.75 124 ASN B CA 1
ATOM 1990 C C . ASN B 1 124 ? 9.414 -16.109 14.031 1 42.75 124 ASN B C 1
ATOM 1992 O O . ASN B 1 124 ? 9.219 -16.828 13.055 1 42.75 124 ASN B O 1
ATOM 1996 N N . PHE B 1 125 ? 10.695 -15.938 13.883 1 34.97 125 PHE B N 1
ATOM 1997 C CA . PHE B 1 125 ? 11.352 -17.234 14.008 1 34.97 125 PHE B CA 1
ATOM 1998 C C . PHE B 1 125 ? 11.031 -17.859 15.359 1 34.97 125 PHE B C 1
ATOM 2000 O O . PHE B 1 125 ? 11.859 -17.844 16.266 1 34.97 125 PHE B O 1
ATOM 2007 N N . SER B 1 126 ? 10.148 -17.438 16.25 1 31.91 126 SER B N 1
ATOM 2008 C CA . SER B 1 126 ? 10.086 -18.469 17.266 1 31.91 126 SER B CA 1
ATOM 2009 C C . SER B 1 126 ? 9.719 -19.828 16.656 1 31.91 126 SER B C 1
ATOM 2011 O O . SER B 1 126 ? 8.719 -19.938 15.945 1 31.91 126 SER B O 1
ATOM 2013 N N . PHE B 1 127 ? 10.805 -20.719 16.406 1 27.34 127 PHE B N 1
ATOM 2014 C CA . PHE B 1 127 ? 10.75 -22.172 16.234 1 27.34 127 PHE B CA 1
ATOM 2015 C C . PHE B 1 127 ? 9.523 -22.75 16.922 1 27.34 127 PHE B C 1
ATOM 2017 O O . PHE B 1 127 ? 9.141 -22.281 18 1 27.34 127 PHE B O 1
ATOM 2024 N N . VAL B 1 128 ? 9 -23.953 16.359 1 20.31 128 VAL B N 1
ATOM 2025 C CA . VAL B 1 128 ? 8.695 -25.172 17.109 1 20.31 128 VAL B CA 1
ATOM 2026 C C . VAL B 1 128 ? 9.867 -25.516 18.031 1 20.31 128 VAL B C 1
ATOM 2028 O O . VAL B 1 128 ? 11.031 -25.406 17.625 1 20.31 128 VAL B O 1
#

Foldseek 3Di:
DPPLAAAEEEADAAQVVQVVVQVVCCVVCVVVPAFEEEQEPPDDLVVVLVVSVVGGHYYTYHLVRVLVCVVVVSHQAQNYQYYEYAQVVVNVVVPCVVSVVSSCVSHHPDDHHDYHYDHDDPPPVPDD/DPPLAAAEEEADAAQVVQVVVQVVCCVVCVVVPAFEEEQEPPDDLVVVLVSSVVGGHYYTYHLVRVLVCVVVVSHDCANYQYYEYAQVVVNVVVPCVVSVVSSVPPYPRPPHHDYHYDHDDPPVVPDD